Protein AF-A0A7Y5H7P4-F1 (afdb_monomer_lite)

Structure (mmCIF, N/CA/C/O backbone):
data_AF-A0A7Y5H7P4-F1
#
_entry.id   AF-A0A7Y5H7P4-F1
#
loop_
_atom_site.group_PDB
_atom_site.id
_atom_site.type_symbol
_atom_site.label_atom_id
_atom_site.label_alt_id
_atom_site.label_comp_id
_atom_site.label_asym_id
_atom_site.label_entity_id
_atom_site.label_seq_id
_atom_site.pdbx_PDB_ins_code
_atom_site.Cartn_x
_atom_site.Cartn_y
_atom_site.Cartn_z
_atom_site.occupancy
_atom_site.B_iso_or_equiv
_atom_site.auth_seq_id
_atom_site.auth_comp_id
_atom_site.auth_asym_id
_atom_site.auth_atom_id
_atom_site.pdbx_PDB_model_num
ATOM 1 N N . MET A 1 1 ? -14.961 -6.419 104.943 1.00 44.19 1 MET A N 1
ATOM 2 C CA . MET A 1 1 ? -15.251 -5.062 104.430 1.00 44.19 1 MET A CA 1
ATOM 3 C C . MET A 1 1 ? -14.849 -5.041 102.955 1.00 44.19 1 MET A C 1
ATOM 5 O O . MET A 1 1 ? -13.663 -5.041 102.663 1.00 44.19 1 MET A O 1
ATOM 9 N N . ARG A 1 2 ? -15.802 -5.234 102.031 1.00 48.03 2 ARG A N 1
ATOM 10 C CA . ARG A 1 2 ? -15.546 -5.501 100.599 1.00 48.03 2 ARG A CA 1
ATOM 11 C C . ARG A 1 2 ? -15.995 -4.274 99.795 1.00 48.03 2 ARG A C 1
ATOM 13 O O . ARG A 1 2 ? -17.183 -3.980 99.763 1.00 48.03 2 ARG A O 1
ATOM 20 N N . LEU A 1 3 ? -15.040 -3.537 99.227 1.00 55.66 3 LEU A N 1
ATOM 21 C CA . LEU A 1 3 ? -15.266 -2.342 98.404 1.00 55.66 3 LEU A CA 1
ATOM 22 C C . LEU A 1 3 ? -15.881 -2.743 97.053 1.00 55.66 3 LEU A C 1
ATOM 24 O O . LEU A 1 3 ? -15.232 -3.409 96.246 1.00 55.66 3 LEU A O 1
ATOM 28 N N . LEU A 1 4 ? -17.132 -2.347 96.813 1.00 54.34 4 LEU A N 1
ATOM 29 C CA . LEU A 1 4 ? -17.791 -2.458 95.512 1.00 54.34 4 LEU A CA 1
ATOM 30 C C . LEU A 1 4 ? -17.316 -1.310 94.611 1.00 54.34 4 LEU A C 1
ATOM 32 O O . LEU A 1 4 ? -17.562 -0.142 94.905 1.00 54.34 4 LEU A O 1
ATOM 36 N N . HIS A 1 5 ? -16.636 -1.649 93.515 1.00 63.69 5 HIS A N 1
ATOM 37 C CA . HIS A 1 5 ? -16.330 -0.710 92.437 1.00 63.69 5 HIS A CA 1
ATOM 38 C C . HIS A 1 5 ? -17.591 -0.460 91.591 1.00 63.69 5 HIS A C 1
ATOM 40 O O . HIS A 1 5 ? -18.228 -1.430 91.169 1.00 63.69 5 HIS A O 1
ATOM 46 N N . PRO A 1 6 ? -17.957 0.799 91.294 1.00 63.66 6 PRO A N 1
ATOM 47 C CA . PRO A 1 6 ? -19.064 1.094 90.397 1.00 63.66 6 PRO A CA 1
ATOM 48 C C . PRO A 1 6 ? -18.667 0.799 88.944 1.00 63.66 6 PRO A C 1
ATOM 50 O O . PRO A 1 6 ? -17.710 1.363 88.410 1.00 63.66 6 PRO A O 1
ATOM 53 N N . VAL A 1 7 ? -19.426 -0.081 88.290 1.00 68.06 7 VAL A N 1
ATOM 54 C CA . VAL A 1 7 ? -19.326 -0.340 86.848 1.00 68.06 7 VAL A CA 1
ATOM 55 C C . VAL A 1 7 ? -19.805 0.909 86.102 1.00 68.06 7 VAL A C 1
ATOM 57 O O . VAL A 1 7 ? -20.968 1.302 86.194 1.00 68.06 7 VAL A O 1
ATOM 60 N N . LYS A 1 8 ? -18.892 1.561 85.374 1.00 63.53 8 LYS A N 1
ATOM 61 C CA . LYS A 1 8 ? -19.185 2.710 84.505 1.00 63.53 8 LYS A CA 1
ATOM 62 C C . LYS A 1 8 ? -20.021 2.220 83.314 1.00 63.53 8 LYS A C 1
ATOM 64 O O . LYS A 1 8 ? -19.485 1.643 82.374 1.00 63.53 8 LYS A O 1
ATOM 69 N N . ASN A 1 9 ? -21.334 2.439 83.361 1.00 62.81 9 ASN A N 1
ATOM 70 C CA . ASN A 1 9 ? -22.234 2.199 82.234 1.00 62.81 9 ASN A CA 1
ATOM 71 C C . ASN A 1 9 ? -21.919 3.201 81.111 1.00 62.81 9 ASN A C 1
ATOM 73 O O . ASN A 1 9 ? -22.290 4.375 81.186 1.00 62.81 9 ASN A O 1
ATOM 77 N N . THR A 1 10 ? -21.230 2.754 80.065 1.00 65.38 10 THR A N 1
ATOM 78 C CA . THR A 1 10 ? -21.131 3.487 78.802 1.00 65.38 10 THR A CA 1
ATOM 79 C C . THR A 1 10 ? -22.510 3.478 78.147 1.00 65.38 10 THR A C 1
ATOM 81 O O . THR A 1 10 ? -23.008 2.440 77.712 1.00 65.38 10 THR A O 1
ATOM 84 N N . ARG A 1 11 ? -23.179 4.640 78.125 1.00 59.19 11 ARG A N 1
ATOM 85 C CA . ARG A 1 11 ? -24.435 4.816 77.387 1.00 59.19 11 ARG A CA 1
ATOM 86 C C . ARG A 1 11 ? -24.177 4.450 75.927 1.00 59.19 11 ARG A C 1
ATOM 88 O O . ARG A 1 11 ? -23.427 5.139 75.244 1.00 59.19 11 ARG A O 1
ATOM 95 N N . ARG A 1 12 ? -24.790 3.363 75.457 1.00 63.06 12 ARG A N 1
ATOM 96 C CA . ARG A 1 12 ? -24.859 3.051 74.030 1.00 63.06 12 ARG A CA 1
ATOM 97 C C . ARG A 1 12 ? -25.772 4.096 73.392 1.00 63.06 12 ARG A C 1
ATOM 99 O O . ARG A 1 12 ? -26.981 4.056 73.601 1.00 63.06 12 ARG A O 1
ATOM 106 N N . ALA A 1 13 ? -25.190 5.063 72.690 1.00 65.38 13 ALA A N 1
ATOM 107 C CA . ALA A 1 13 ? -25.940 5.954 71.819 1.00 65.38 13 ALA A CA 1
ATOM 108 C C . ALA A 1 13 ? -26.444 5.113 70.638 1.00 65.38 13 ALA A C 1
ATOM 110 O O . ALA A 1 13 ? -25.654 4.663 69.812 1.00 65.38 13 ALA A O 1
ATOM 111 N N . GLY A 1 14 ? -27.739 4.798 70.629 1.00 70.81 14 GLY A N 1
ATOM 112 C CA . GLY A 1 14 ? -28.379 4.183 69.471 1.00 70.81 14 GLY A CA 1
ATOM 113 C C . GLY A 1 14 ? -28.538 5.231 68.375 1.00 70.81 14 GLY A C 1
ATOM 114 O O . GLY A 1 14 ? -28.978 6.342 68.670 1.00 70.81 14 GLY A O 1
ATOM 115 N N . LEU A 1 15 ? -28.173 4.876 67.141 1.00 73.19 15 LEU A N 1
ATOM 116 C CA . LEU A 1 15 ? -28.427 5.697 65.956 1.00 73.19 15 LEU A CA 1
ATOM 117 C C . LEU A 1 15 ? -29.909 6.070 65.912 1.00 73.19 15 LEU A C 1
ATOM 119 O O . LEU A 1 15 ? -30.782 5.206 66.037 1.00 73.19 15 LEU A O 1
ATOM 123 N N . THR A 1 16 ? -30.195 7.360 65.762 1.00 89.56 16 THR A N 1
ATOM 124 C CA . THR A 1 16 ? -31.582 7.809 65.628 1.00 89.56 16 THR A CA 1
ATOM 125 C C . THR A 1 16 ? -32.123 7.398 64.259 1.00 89.56 16 THR A C 1
ATOM 127 O O . THR A 1 16 ? -31.376 7.291 63.286 1.00 89.56 16 THR A O 1
ATOM 130 N N . LEU A 1 17 ? -33.436 7.178 64.158 1.00 87.12 17 LEU A N 1
ATOM 131 C CA . LEU A 1 17 ? -34.081 6.822 62.888 1.00 87.12 17 LEU A CA 1
ATOM 132 C C . LEU A 1 17 ? -33.786 7.866 61.795 1.00 87.12 17 LEU A C 1
ATOM 134 O O . LEU A 1 17 ? -33.562 7.512 60.643 1.00 87.12 17 LEU A O 1
ATOM 138 N N . VAL A 1 18 ? -33.701 9.141 62.183 1.00 90.06 18 VAL A N 1
ATOM 139 C CA . VAL A 1 18 ? -33.332 10.252 61.295 1.00 90.06 18 VAL A CA 1
ATOM 140 C C . VAL A 1 18 ? -31.898 10.112 60.787 1.00 90.06 18 VAL A C 1
ATOM 142 O O . VAL A 1 18 ? -31.656 10.262 59.595 1.00 90.06 18 VAL A O 1
ATOM 145 N N . GLU A 1 19 ? -30.951 9.786 61.662 1.00 89.94 19 GLU A N 1
ATOM 146 C CA . GLU A 1 19 ? -29.543 9.614 61.296 1.00 89.94 19 GLU A CA 1
ATOM 147 C C . GLU A 1 19 ? -29.351 8.457 60.313 1.00 89.94 19 GLU A C 1
ATOM 149 O O . GLU A 1 19 ? -28.632 8.596 59.326 1.00 89.94 19 GLU A O 1
ATOM 154 N N . LEU A 1 20 ? -30.078 7.353 60.504 1.00 91.19 20 LEU A N 1
ATOM 155 C CA . LEU A 1 20 ? -30.050 6.226 59.574 1.00 91.19 20 LEU A CA 1
ATOM 156 C C . LEU A 1 20 ? -30.636 6.587 58.198 1.00 91.19 20 LEU A C 1
ATOM 158 O O . LEU A 1 20 ? -30.078 6.195 57.175 1.00 91.19 20 LEU A O 1
ATOM 162 N N . VAL A 1 21 ? -31.713 7.375 58.154 1.00 93.50 21 VAL A N 1
ATOM 163 C CA . VAL A 1 21 ? -32.306 7.855 56.893 1.00 93.50 21 VAL A CA 1
ATOM 164 C C . VAL A 1 21 ? -31.374 8.831 56.168 1.00 93.50 21 VAL A C 1
ATOM 166 O O . VAL A 1 21 ? -31.209 8.724 54.953 1.00 93.50 21 VAL A O 1
ATOM 169 N N . VAL A 1 22 ? -30.718 9.744 56.890 1.00 95.12 22 VAL A N 1
ATOM 170 C CA . VAL A 1 22 ? -29.752 10.692 56.307 1.00 95.12 22 VAL A CA 1
ATOM 171 C C . VAL A 1 22 ? -28.530 9.960 55.754 1.00 95.12 22 VAL A C 1
ATOM 173 O O . VAL A 1 22 ? -28.111 10.238 54.632 1.00 95.12 22 VAL A O 1
ATOM 176 N N . VAL A 1 23 ? -27.986 8.989 56.492 1.00 95.25 23 VAL A N 1
ATOM 177 C CA . VAL A 1 23 ? -26.865 8.166 56.015 1.00 95.25 23 VAL A CA 1
ATOM 178 C C . VAL A 1 23 ? -27.263 7.387 54.763 1.00 95.25 23 VAL A C 1
ATOM 180 O O . VAL A 1 23 ? -26.512 7.391 53.790 1.00 95.25 23 VAL A O 1
ATOM 183 N N . LEU A 1 24 ? -28.453 6.778 54.738 1.00 94.94 24 LEU A N 1
ATOM 184 C CA . LEU A 1 24 ? -28.943 6.063 53.558 1.00 94.94 24 LEU A CA 1
ATOM 185 C C . LEU A 1 24 ? -29.065 6.996 52.344 1.00 94.94 24 LEU A C 1
ATOM 187 O O . LEU A 1 24 ? -28.633 6.638 51.252 1.00 94.94 24 LEU A O 1
ATOM 191 N N . PHE A 1 25 ? -29.599 8.203 52.535 1.00 95.94 25 PHE A N 1
ATOM 192 C CA . PHE A 1 25 ? -29.721 9.195 51.469 1.00 95.94 25 PHE A CA 1
ATOM 193 C C . PHE A 1 25 ? -28.355 9.616 50.906 1.00 95.94 25 PHE A C 1
ATOM 195 O O . PHE A 1 25 ? -28.170 9.640 49.688 1.00 95.94 25 PHE A O 1
ATOM 202 N N . ILE A 1 26 ? -27.371 9.876 51.775 1.00 95.56 26 ILE A N 1
ATOM 203 C CA . ILE A 1 26 ? -26.001 10.210 51.357 1.00 95.56 26 ILE A CA 1
ATOM 204 C C . ILE A 1 26 ? -25.360 9.037 50.605 1.00 95.56 26 ILE A C 1
ATOM 206 O O . ILE A 1 26 ? -24.722 9.254 49.577 1.00 95.56 26 ILE A O 1
ATOM 210 N N . LEU A 1 27 ? -25.552 7.796 51.063 1.00 95.62 27 LEU A N 1
ATOM 211 C CA . LEU A 1 27 ? -25.022 6.610 50.384 1.00 95.62 27 LEU A CA 1
ATOM 212 C C . LEU A 1 27 ? -25.622 6.429 48.985 1.00 95.62 27 LEU A C 1
ATOM 214 O O . LEU A 1 27 ? -24.882 6.123 48.054 1.00 95.62 27 LEU A O 1
ATOM 218 N N . VAL A 1 28 ? -26.926 6.662 48.811 1.00 95.19 28 VAL A N 1
ATOM 219 C CA . VAL A 1 28 ? -27.582 6.604 47.492 1.00 95.19 28 VAL A CA 1
ATOM 220 C C . VAL A 1 28 ? -27.030 7.682 46.556 1.00 95.19 28 VAL A C 1
ATOM 222 O O . VAL A 1 28 ? -26.728 7.393 45.395 1.00 95.19 28 VAL A O 1
ATOM 225 N N . LEU A 1 29 ? -26.839 8.908 47.051 1.00 94.62 29 LEU A N 1
ATOM 226 C CA . LEU A 1 29 ? -26.237 9.986 46.263 1.00 94.62 29 LEU A CA 1
ATOM 227 C C . LEU A 1 29 ? -24.801 9.652 45.841 1.00 94.62 29 LEU A C 1
ATOM 229 O O . LEU A 1 29 ? -24.470 9.767 44.662 1.00 94.62 29 LEU A O 1
ATOM 233 N N . LEU A 1 30 ? -23.964 9.191 46.775 1.00 93.19 30 LEU A N 1
ATOM 234 C CA . LEU A 1 30 ? -22.575 8.821 46.486 1.00 93.19 30 LEU A CA 1
ATOM 235 C C . LEU A 1 30 ? -22.484 7.643 45.511 1.00 93.19 30 LEU A C 1
ATOM 237 O O . LEU A 1 30 ? -21.666 7.680 44.593 1.00 93.19 30 LEU A O 1
ATOM 241 N N . ALA A 1 31 ? -23.341 6.632 45.668 1.00 89.69 31 ALA A N 1
ATOM 242 C CA . ALA A 1 31 ? -23.409 5.504 44.745 1.00 89.69 31 ALA A CA 1
ATOM 243 C C . ALA A 1 31 ? -23.781 5.958 43.326 1.00 89.69 31 ALA A C 1
ATOM 245 O O . ALA A 1 31 ? -23.162 5.517 42.363 1.00 89.69 31 ALA A O 1
ATOM 246 N N . THR A 1 32 ? -24.734 6.887 43.192 1.00 86.00 32 THR A N 1
ATOM 247 C CA . THR A 1 32 ? -25.146 7.423 41.884 1.00 86.00 32 THR A CA 1
ATOM 248 C C . THR A 1 32 ? -23.995 8.161 41.198 1.00 86.00 32 THR A C 1
ATOM 250 O O . THR A 1 32 ? -23.706 7.897 40.033 1.00 86.00 32 THR A O 1
ATOM 253 N N . VAL A 1 33 ? -23.283 9.030 41.927 1.00 86.12 33 VAL A N 1
ATOM 254 C CA . VAL A 1 33 ? -22.120 9.759 41.389 1.00 86.12 33 VAL A CA 1
ATOM 255 C C . VAL A 1 33 ? -21.019 8.792 40.944 1.00 86.12 33 VAL A C 1
ATOM 257 O O . VAL A 1 33 ? -20.493 8.938 39.842 1.00 86.12 33 VAL A O 1
ATOM 260 N N . ALA A 1 34 ? -20.711 7.779 41.758 1.00 80.75 34 ALA A N 1
ATOM 261 C CA . ALA A 1 34 ? -19.683 6.785 41.448 1.00 80.75 34 ALA A CA 1
ATOM 262 C C . ALA A 1 34 ? -20.001 5.952 40.191 1.00 80.75 34 ALA A C 1
ATOM 264 O O . ALA A 1 34 ? -19.095 5.631 39.422 1.00 80.75 34 ALA A O 1
ATOM 265 N N . VAL A 1 35 ? -21.274 5.621 39.953 1.00 79.56 35 VAL A N 1
ATOM 266 C CA . VAL A 1 35 ? -21.697 4.933 38.721 1.00 79.56 35 VAL A CA 1
ATOM 267 C C . VAL A 1 35 ? -21.498 5.848 37.511 1.00 79.56 35 VAL A C 1
ATOM 269 O O . VAL A 1 35 ? -20.793 5.475 36.577 1.00 79.56 35 VAL A O 1
ATOM 272 N N . THR A 1 36 ? -22.007 7.084 37.566 1.00 76.75 36 THR A N 1
ATOM 273 C CA . THR A 1 36 ? -21.913 8.024 36.432 1.00 76.75 36 THR A CA 1
ATOM 274 C C . THR A 1 36 ? -20.480 8.410 36.054 1.00 76.75 36 THR A C 1
ATOM 276 O O . THR A 1 36 ? -20.219 8.727 34.897 1.00 76.75 36 THR A O 1
ATOM 279 N N . SER A 1 37 ? -19.529 8.372 36.995 1.00 75.25 37 SER A N 1
ATOM 280 C CA . SER A 1 37 ? -18.120 8.653 36.698 1.00 75.25 37 SER A CA 1
ATOM 281 C C . SER A 1 37 ? -17.381 7.470 36.068 1.00 75.25 37 SER A C 1
ATOM 283 O O . SER A 1 37 ? -16.351 7.675 35.426 1.00 75.25 37 SER A O 1
ATOM 285 N N . THR A 1 38 ? -17.881 6.244 36.239 1.00 76.38 38 THR A N 1
ATOM 286 C CA . THR A 1 38 ? -17.222 5.029 35.739 1.00 76.38 38 THR A CA 1
ATOM 287 C C . THR A 1 38 ? -17.534 4.781 34.262 1.00 76.38 38 THR A C 1
ATOM 289 O O . THR A 1 38 ? -16.642 4.367 33.520 1.00 76.38 38 THR A O 1
ATOM 292 N N . ASP A 1 39 ? -18.750 5.100 33.811 1.00 78.31 39 ASP A N 1
ATOM 293 C CA . ASP A 1 39 ? -19.182 4.875 32.423 1.00 78.31 39 ASP A CA 1
ATOM 294 C C . ASP A 1 39 ? -18.310 5.642 31.413 1.00 78.31 39 ASP A C 1
ATOM 296 O O . ASP A 1 39 ? -17.797 5.060 30.457 1.00 78.31 39 ASP A O 1
ATOM 300 N N . GLY A 1 40 ? -18.018 6.919 31.688 1.00 84.81 40 GLY A N 1
ATOM 301 C CA . GLY A 1 40 ? -17.164 7.732 30.814 1.00 84.81 40 GLY A CA 1
ATOM 302 C C . GLY A 1 40 ? -15.728 7.207 30.686 1.00 84.81 40 GLY A C 1
ATOM 303 O O . GLY A 1 40 ? -15.115 7.342 29.629 1.00 84.81 40 GLY A O 1
ATOM 304 N N . LEU A 1 41 ? -15.188 6.567 31.730 1.00 89.94 41 LEU A N 1
ATOM 305 C CA . LEU A 1 41 ? -13.844 5.983 31.683 1.00 89.94 41 LEU A CA 1
ATOM 306 C C . LEU A 1 41 ? -13.801 4.731 30.796 1.00 89.94 41 LEU A C 1
ATOM 308 O O . LEU A 1 41 ? -12.832 4.527 30.061 1.00 89.94 41 LEU A O 1
ATOM 312 N N . ILE A 1 42 ? -14.845 3.901 30.856 1.00 92.50 42 ILE A N 1
ATOM 313 C CA . ILE A 1 42 ? -14.948 2.687 30.039 1.00 92.50 42 ILE A CA 1
ATOM 314 C C . ILE A 1 42 ? -15.076 3.064 28.564 1.00 92.50 42 ILE A C 1
ATOM 316 O O . ILE A 1 42 ? -14.324 2.538 27.742 1.00 92.50 42 ILE A O 1
ATOM 320 N N . ASP A 1 43 ? -15.970 3.990 28.220 1.00 94.12 43 ASP A N 1
ATOM 321 C CA . ASP A 1 43 ? -16.169 4.383 26.823 1.00 94.12 43 ASP A CA 1
ATOM 322 C C . ASP A 1 43 ? -14.944 5.082 26.238 1.00 94.12 43 ASP A C 1
ATOM 324 O O . ASP A 1 43 ? -14.545 4.776 25.113 1.00 94.12 43 ASP A O 1
ATOM 328 N N . GLN A 1 44 ? -14.264 5.917 27.028 1.00 94.75 44 GLN A N 1
ATOM 329 C CA . GLN A 1 44 ? -12.974 6.473 26.635 1.00 94.75 44 GLN A CA 1
ATOM 330 C C . GLN A 1 44 ? -11.954 5.366 26.332 1.00 94.75 44 GLN A C 1
ATOM 332 O O . GLN A 1 44 ? -11.308 5.396 25.285 1.00 94.75 44 GLN A O 1
ATOM 337 N N . SER A 1 45 ? -11.846 4.354 27.200 1.00 96.50 45 SER A N 1
ATOM 338 C CA . SER A 1 45 ? -10.930 3.229 26.993 1.00 96.50 45 SER A CA 1
ATOM 339 C C . SER A 1 45 ? -11.252 2.430 25.726 1.00 96.50 45 SER A C 1
ATOM 341 O O . SER A 1 45 ? -10.328 2.003 25.032 1.00 96.50 45 SER A O 1
ATOM 343 N N . ARG A 1 46 ? -12.532 2.208 25.411 1.00 96.69 46 ARG A N 1
ATOM 344 C CA . ARG A 1 46 ? -12.958 1.498 24.191 1.00 96.69 46 ARG A CA 1
ATOM 345 C C . ARG A 1 46 ? -12.690 2.314 22.935 1.00 96.69 46 ARG A C 1
ATOM 347 O O . ARG A 1 46 ? -12.213 1.794 21.926 1.00 96.69 46 ARG A O 1
ATOM 354 N N . HIS A 1 47 ? -12.948 3.606 23.003 1.00 97.00 47 HIS A N 1
ATOM 355 C CA . HIS A 1 47 ? -12.665 4.523 21.919 1.00 97.00 47 HIS A CA 1
ATOM 356 C C . HIS A 1 47 ? -11.158 4.612 21.625 1.00 97.00 47 HIS A C 1
ATOM 358 O O . HIS A 1 47 ? -10.745 4.537 20.465 1.00 97.00 47 HIS A O 1
ATOM 364 N N . ASP A 1 48 ? -10.317 4.655 22.659 1.00 97.31 48 ASP A N 1
ATOM 365 C CA . ASP A 1 48 ? -8.861 4.622 22.494 1.00 97.31 48 ASP A CA 1
ATOM 366 C C . ASP A 1 48 ? -8.373 3.268 21.950 1.00 97.31 48 ASP A C 1
ATOM 368 O O . ASP A 1 48 ? -7.520 3.239 21.061 1.00 97.31 48 ASP A O 1
ATOM 372 N N . ALA A 1 49 ? -8.967 2.147 22.376 1.00 96.25 49 ALA A N 1
ATOM 373 C CA . ALA A 1 49 ? -8.689 0.827 21.800 1.00 96.25 49 ALA A CA 1
ATOM 374 C C . ALA A 1 49 ? -9.073 0.733 20.309 1.00 96.25 49 ALA A C 1
ATOM 376 O O . ALA A 1 49 ? -8.357 0.118 19.513 1.00 96.25 49 ALA A O 1
ATOM 377 N N . THR A 1 50 ? -10.173 1.377 19.910 1.00 96.56 50 THR A N 1
ATOM 378 C CA . THR A 1 50 ? -10.608 1.457 18.506 1.00 96.56 50 THR A CA 1
ATOM 379 C C . THR A 1 50 ? -9.596 2.220 17.663 1.00 96.56 50 THR A C 1
ATOM 381 O O . THR A 1 50 ? -9.175 1.733 16.614 1.00 96.56 50 THR A O 1
ATOM 384 N N . ARG A 1 51 ? -9.138 3.379 18.147 1.00 96.56 51 ARG A N 1
ATOM 385 C CA . ARG A 1 51 ? -8.091 4.164 17.478 1.00 96.56 51 ARG A CA 1
ATOM 386 C C . ARG A 1 51 ? -6.785 3.395 17.362 1.00 96.56 51 ARG A C 1
ATOM 388 O O . ARG A 1 51 ? -6.211 3.364 16.282 1.00 96.56 51 ARG A O 1
ATOM 395 N N . ALA A 1 52 ? -6.352 2.734 18.435 1.00 95.50 52 ALA A N 1
ATOM 396 C CA . ALA A 1 52 ? -5.144 1.913 18.419 1.00 95.50 52 ALA A CA 1
ATOM 397 C C . ALA A 1 52 ? -5.235 0.789 17.375 1.00 95.50 52 ALA A C 1
ATOM 399 O O . ALA A 1 52 ? -4.285 0.554 16.632 1.00 95.50 52 ALA A O 1
ATOM 400 N N . SER A 1 53 ? -6.398 0.142 17.266 1.00 94.75 53 SER A N 1
ATOM 401 C CA . SER A 1 53 ? -6.652 -0.881 16.246 1.00 94.75 53 SER A CA 1
ATOM 402 C C . SER A 1 53 ? -6.571 -0.288 14.837 1.00 94.75 53 SER A C 1
ATOM 404 O O . SER A 1 53 ? -5.872 -0.823 13.981 1.00 94.75 53 SER A O 1
ATOM 406 N N . MET A 1 54 ? -7.217 0.853 14.595 1.00 95.38 54 MET A N 1
ATOM 407 C CA . MET A 1 54 ? -7.162 1.543 13.304 1.00 95.38 54 MET A CA 1
ATOM 408 C C . MET A 1 54 ? -5.739 1.969 12.915 1.00 95.38 54 MET A C 1
ATOM 410 O O . MET A 1 54 ? -5.354 1.812 11.758 1.00 95.38 54 MET A O 1
ATOM 414 N N . THR A 1 55 ? -4.942 2.452 13.871 1.00 94.94 55 THR A N 1
ATOM 415 C CA . THR A 1 55 ? -3.517 2.736 13.658 1.00 94.94 55 THR A CA 1
ATOM 416 C C . THR A 1 55 ? -2.750 1.464 13.311 1.00 94.94 55 THR A C 1
ATOM 418 O O . THR A 1 55 ? -2.009 1.462 12.337 1.00 94.94 55 THR A O 1
ATOM 421 N N . ALA A 1 56 ? -2.972 0.357 14.024 1.00 94.31 56 ALA A N 1
ATOM 422 C CA . ALA A 1 56 ? -2.319 -0.914 13.711 1.00 94.31 56 ALA A CA 1
ATOM 423 C C . ALA A 1 56 ? -2.677 -1.431 12.305 1.00 94.31 56 ALA A C 1
ATOM 425 O O . ALA A 1 56 ? -1.811 -1.952 11.604 1.00 94.31 56 ALA A O 1
ATOM 426 N N . TRP A 1 57 ? -3.929 -1.263 11.865 1.00 94.62 57 TRP A N 1
ATOM 427 C CA . TRP A 1 57 ? -4.344 -1.592 10.497 1.00 94.62 57 TRP A CA 1
ATOM 428 C C . TRP A 1 57 ? -3.630 -0.717 9.464 1.00 94.62 57 TRP A C 1
ATOM 430 O O . TRP A 1 57 ? -3.090 -1.223 8.484 1.00 94.62 57 TRP A O 1
ATOM 440 N N . GLU A 1 58 ? -3.563 0.588 9.703 1.00 94.19 58 GLU A N 1
ATOM 441 C CA . GLU A 1 58 ? -2.848 1.516 8.833 1.00 94.19 58 GLU A CA 1
ATOM 442 C C . GLU A 1 58 ? -1.352 1.175 8.721 1.00 94.19 58 GLU A C 1
ATOM 444 O O . GLU A 1 58 ? -0.813 1.089 7.615 1.00 94.19 58 GLU A O 1
ATOM 449 N N . GLU A 1 59 ? -0.687 0.918 9.845 1.00 93.81 59 GLU A N 1
ATOM 450 C CA . GLU A 1 59 ? 0.727 0.541 9.874 1.00 93.81 59 GLU A CA 1
ATOM 451 C C . GLU A 1 59 ? 0.984 -0.820 9.215 1.00 93.81 59 GLU A C 1
ATOM 453 O O . GLU A 1 59 ? 2.015 -1.008 8.566 1.00 93.81 59 GLU A O 1
ATOM 458 N N . ALA A 1 60 ? 0.042 -1.761 9.318 1.00 94.75 60 ALA A N 1
ATOM 459 C CA . ALA A 1 60 ? 0.102 -3.037 8.610 1.00 94.75 60 ALA A CA 1
ATOM 460 C C . ALA A 1 60 ? 0.073 -2.848 7.082 1.00 94.75 60 ALA A C 1
ATOM 462 O O . ALA A 1 60 ? 0.732 -3.592 6.349 1.00 94.75 60 ALA A O 1
ATOM 463 N N . LEU A 1 61 ? -0.656 -1.841 6.589 1.00 94.38 61 LEU A N 1
ATOM 464 C CA . LEU A 1 61 ? -0.783 -1.554 5.161 1.00 94.38 61 LEU A CA 1
ATOM 465 C C . LEU A 1 61 ? 0.423 -0.838 4.573 1.00 94.38 61 LEU A C 1
ATOM 467 O O . LEU A 1 61 ? 1.017 -1.322 3.604 1.00 94.38 61 LEU A O 1
ATOM 471 N N . ILE A 1 62 ? 0.729 0.333 5.124 1.00 92.81 62 ILE A N 1
ATOM 472 C CA . ILE A 1 62 ? 1.666 1.291 4.528 1.00 92.81 62 ILE A CA 1
ATOM 473 C C . ILE A 1 62 ? 2.921 1.517 5.372 1.00 92.81 62 ILE A C 1
ATOM 475 O O . ILE A 1 62 ? 3.828 2.229 4.941 1.00 92.81 62 ILE A O 1
ATOM 479 N N . GLY A 1 63 ? 2.990 0.880 6.540 1.00 91.25 63 GLY A N 1
ATOM 480 C CA . GLY A 1 63 ? 4.101 1.004 7.467 1.00 91.25 63 GLY A CA 1
ATOM 481 C C . GLY A 1 63 ? 3.896 2.099 8.514 1.00 91.25 63 GLY A C 1
ATOM 482 O O . GLY A 1 63 ? 2.962 2.899 8.435 1.00 91.25 63 GLY A O 1
ATOM 483 N N . PRO A 1 64 ? 4.777 2.131 9.523 1.00 86.69 64 PRO A N 1
ATOM 484 C CA . PRO A 1 64 ? 4.761 3.142 10.571 1.00 86.69 64 PRO A CA 1
ATOM 485 C C . PRO A 1 64 ? 5.022 4.540 10.009 1.00 86.69 64 PRO A C 1
ATOM 487 O O . PRO A 1 64 ? 5.931 4.765 9.203 1.00 86.69 64 PRO A O 1
ATOM 490 N N . LYS A 1 65 ? 4.243 5.517 10.471 1.00 79.25 65 LYS A N 1
ATOM 491 C CA . LYS A 1 65 ? 4.387 6.906 10.030 1.00 79.25 65 LYS A CA 1
ATOM 492 C C . LYS A 1 65 ? 5.678 7.514 10.561 1.00 79.25 65 LYS A C 1
ATOM 494 O O . LYS A 1 65 ? 5.910 7.559 11.764 1.00 79.25 65 LYS A O 1
ATOM 499 N N . GLY A 1 66 ? 6.484 8.064 9.657 1.00 72.62 66 GLY A N 1
ATOM 500 C CA . GLY A 1 66 ? 7.644 8.878 10.019 1.00 72.62 66 GLY A CA 1
ATOM 501 C C . GLY A 1 66 ? 8.847 8.103 10.563 1.00 72.62 66 GLY A C 1
ATOM 502 O O . GLY A 1 66 ? 9.842 8.740 10.909 1.00 72.62 66 GLY A O 1
ATOM 503 N N . GLU A 1 67 ? 8.810 6.766 10.598 1.00 80.88 67 GLU A N 1
ATOM 504 C CA . GLU A 1 67 ? 10.009 5.976 10.884 1.00 80.88 67 GLU A CA 1
ATOM 505 C C . GLU A 1 67 ? 11.019 6.122 9.739 1.00 80.88 67 GLU A C 1
ATOM 507 O O . GLU A 1 67 ? 10.692 6.061 8.548 1.00 80.88 67 GLU A O 1
ATOM 512 N N . ARG A 1 68 ? 12.279 6.324 10.118 1.00 82.00 68 ARG A N 1
ATOM 513 C CA . ARG A 1 68 ? 13.407 6.423 9.198 1.00 82.00 68 ARG A CA 1
ATOM 514 C C . ARG A 1 68 ? 14.481 5.432 9.608 1.00 82.00 68 ARG A C 1
ATOM 516 O O . ARG A 1 68 ? 14.678 5.167 10.793 1.00 82.00 68 ARG A O 1
ATOM 523 N N . LEU A 1 69 ? 15.173 4.898 8.617 1.00 80.69 69 LEU A N 1
ATOM 524 C CA . LEU A 1 69 ? 16.398 4.141 8.807 1.00 80.69 69 LEU A CA 1
ATOM 525 C C . LEU A 1 69 ? 17.507 5.059 9.364 1.00 80.69 69 LEU A C 1
ATOM 527 O O . LEU A 1 69 ? 17.403 6.287 9.265 1.00 80.69 69 LEU A O 1
ATOM 531 N N . PRO A 1 70 ? 18.588 4.497 9.940 1.00 83.75 70 PRO A N 1
ATOM 532 C CA . PRO A 1 70 ? 19.711 5.283 10.465 1.00 83.75 70 PRO A CA 1
ATOM 533 C C . PRO A 1 70 ? 20.385 6.199 9.433 1.00 83.75 70 PRO A C 1
ATOM 535 O O . PRO A 1 70 ? 21.012 7.187 9.803 1.00 83.75 70 PRO A O 1
ATOM 538 N N . ASP A 1 71 ? 20.249 5.883 8.145 1.00 81.88 71 ASP A N 1
ATOM 539 C CA . ASP A 1 71 ? 20.728 6.694 7.022 1.00 81.88 71 ASP A CA 1
ATOM 540 C C . ASP A 1 71 ? 19.783 7.860 6.657 1.00 81.88 71 ASP A C 1
ATOM 542 O O . ASP A 1 71 ? 20.053 8.619 5.728 1.00 81.88 71 ASP A O 1
ATOM 546 N N . GLY A 1 72 ? 18.675 8.023 7.389 1.00 78.44 72 GLY A N 1
ATOM 547 C CA . GLY A 1 72 ? 17.668 9.058 7.173 1.00 78.44 72 GLY A CA 1
ATOM 548 C C . GLY A 1 72 ? 16.651 8.737 6.077 1.00 78.44 72 GLY A C 1
ATOM 549 O O . GLY A 1 72 ? 15.730 9.535 5.871 1.00 78.44 72 GLY A O 1
ATOM 550 N N . SER A 1 73 ? 16.770 7.593 5.397 1.00 76.50 73 SER A N 1
ATOM 551 C CA . SER A 1 73 ? 15.791 7.151 4.404 1.00 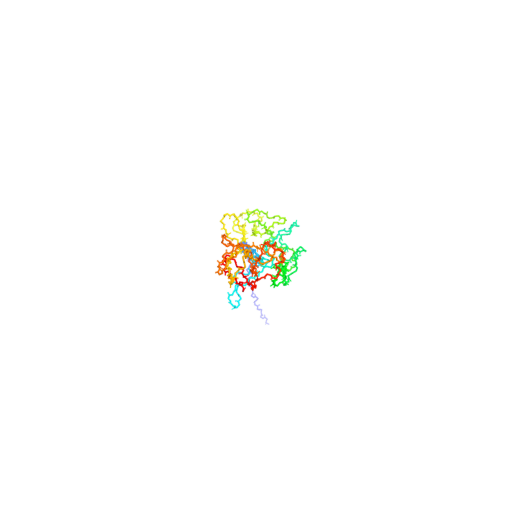76.50 73 SER A CA 1
ATOM 552 C C . SER A 1 73 ? 14.494 6.675 5.079 1.00 76.50 73 SER A C 1
ATOM 554 O O . SER A 1 73 ? 14.521 6.194 6.214 1.00 76.50 73 SER A O 1
ATOM 556 N N . PRO A 1 74 ? 13.323 6.843 4.441 1.00 76.50 74 PRO A N 1
ATOM 557 C CA . PRO A 1 74 ? 12.057 6.402 5.016 1.00 76.50 74 PRO A CA 1
ATOM 558 C C . PRO A 1 74 ? 12.025 4.880 5.144 1.00 76.50 74 PRO A C 1
ATOM 560 O O . PRO A 1 74 ? 12.356 4.156 4.203 1.00 76.50 74 PRO A O 1
ATOM 563 N N . TRP A 1 75 ? 11.596 4.388 6.305 1.00 80.50 75 TRP A N 1
ATOM 564 C CA . TRP A 1 75 ? 11.440 2.957 6.526 1.00 80.50 75 TRP A CA 1
ATOM 565 C C . TRP A 1 75 ? 10.122 2.483 5.920 1.00 80.50 75 TRP A C 1
ATOM 567 O O . TRP A 1 75 ? 9.077 2.499 6.564 1.00 80.50 75 TRP A O 1
ATOM 577 N N . ILE A 1 76 ? 10.174 2.002 4.678 1.00 83.50 76 ILE A N 1
ATOM 578 C CA . ILE A 1 76 ? 8.980 1.489 4.001 1.00 83.50 76 ILE A CA 1
ATOM 579 C C . ILE A 1 76 ? 8.843 -0.014 4.230 1.00 83.50 76 ILE A C 1
ATOM 581 O O . ILE A 1 76 ? 9.670 -0.811 3.783 1.00 83.50 76 ILE A O 1
ATOM 585 N N . ARG A 1 77 ? 7.780 -0.398 4.933 1.00 87.69 77 ARG A N 1
ATOM 586 C CA . ARG A 1 77 ? 7.340 -1.781 5.151 1.00 87.69 77 ARG A CA 1
ATOM 587 C C . ARG A 1 77 ? 5.813 -1.826 5.125 1.00 87.69 77 ARG A C 1
ATOM 589 O O . ARG A 1 77 ? 5.185 -0.783 5.223 1.00 87.69 77 ARG A O 1
ATOM 596 N N . GLY A 1 78 ? 5.231 -3.013 5.013 1.00 93.44 78 GLY A N 1
ATOM 597 C CA . GLY A 1 78 ? 3.778 -3.195 5.031 1.00 93.44 78 GLY A CA 1
ATOM 598 C C . GLY A 1 78 ? 3.273 -3.951 3.811 1.00 93.44 78 GLY A C 1
ATOM 599 O O . GLY A 1 78 ? 4.020 -4.205 2.860 1.00 93.44 78 GLY A O 1
ATOM 600 N N . PHE A 1 79 ? 1.996 -4.314 3.850 1.00 96.25 79 PHE A N 1
ATOM 601 C CA . PHE A 1 79 ? 1.353 -5.131 2.827 1.00 96.25 79 PHE A CA 1
ATOM 602 C C . PHE A 1 79 ? 1.503 -4.528 1.426 1.00 96.25 79 PHE A C 1
ATOM 604 O O . PHE A 1 79 ? 1.890 -5.226 0.491 1.00 96.25 79 PHE A O 1
ATOM 611 N N . VAL A 1 80 ? 1.283 -3.217 1.270 1.00 96.25 80 VAL A N 1
ATOM 612 C CA . VAL A 1 80 ? 1.365 -2.555 -0.044 1.00 96.25 80 VAL A CA 1
ATOM 613 C C . VAL A 1 80 ? 2.783 -2.608 -0.611 1.00 96.25 80 VAL A C 1
ATOM 615 O O . VAL A 1 80 ? 2.956 -2.826 -1.809 1.00 96.25 80 VAL A O 1
ATOM 618 N N . ALA A 1 81 ? 3.798 -2.434 0.237 1.00 95.56 81 ALA A N 1
ATOM 619 C CA . ALA A 1 81 ? 5.192 -2.420 -0.193 1.00 95.56 81 ALA A CA 1
ATOM 620 C C . ALA A 1 81 ? 5.659 -3.779 -0.722 1.00 95.56 81 ALA A C 1
ATOM 622 O O . ALA A 1 81 ? 6.438 -3.824 -1.677 1.00 95.56 81 ALA A O 1
ATOM 623 N N . ASP A 1 82 ? 5.157 -4.859 -0.123 1.00 96.62 82 ASP A N 1
ATOM 624 C 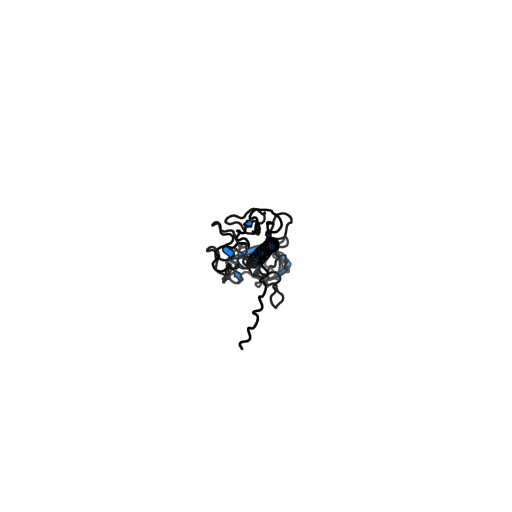CA . ASP A 1 82 ? 5.560 -6.230 -0.426 1.00 96.62 82 ASP A CA 1
ATOM 625 C C . ASP A 1 82 ? 4.681 -6.895 -1.505 1.00 96.62 82 ASP A C 1
ATOM 627 O O . ASP A 1 82 ? 5.172 -7.690 -2.311 1.00 96.62 82 ASP A O 1
ATOM 631 N N . VAL A 1 83 ? 3.381 -6.577 -1.528 1.00 97.00 83 VAL A N 1
ATOM 632 C CA . VAL A 1 83 ? 2.374 -7.206 -2.406 1.00 97.00 83 VAL A CA 1
ATOM 633 C C . VAL A 1 83 ? 2.026 -6.331 -3.612 1.00 97.00 83 VAL A C 1
ATOM 635 O O . VAL A 1 83 ? 1.651 -6.854 -4.663 1.00 97.00 83 VAL A O 1
ATOM 638 N N . GLY A 1 84 ? 2.192 -5.011 -3.504 1.00 95.94 84 GLY A N 1
ATOM 639 C CA . GLY A 1 84 ? 1.981 -4.068 -4.604 1.00 95.94 84 GLY A CA 1
ATOM 640 C C . GLY A 1 84 ? 0.534 -3.637 -4.827 1.00 95.94 84 GLY A C 1
ATOM 641 O O . GLY A 1 84 ? 0.246 -3.010 -5.843 1.00 95.94 84 GLY A O 1
ATOM 642 N N . ARG A 1 85 ? -0.375 -3.943 -3.894 1.00 95.38 85 ARG A N 1
ATOM 643 C CA . ARG A 1 85 ? -1.776 -3.492 -3.891 1.00 95.38 85 ARG A CA 1
ATOM 644 C C . ARG A 1 85 ? -2.304 -3.347 -2.463 1.00 95.38 85 ARG A C 1
ATOM 646 O O . ARG A 1 85 ? -1.677 -3.838 -1.529 1.00 95.38 85 ARG A O 1
ATOM 653 N N . LEU A 1 86 ? -3.462 -2.708 -2.307 1.00 94.75 86 LEU A N 1
ATOM 654 C CA . LEU A 1 86 ? -4.248 -2.784 -1.070 1.00 94.75 86 LEU A CA 1
ATOM 655 C C . LEU A 1 86 ? -4.791 -4.213 -0.871 1.00 94.75 86 LEU A C 1
ATOM 657 O O . LEU A 1 86 ? -4.956 -4.937 -1.867 1.00 94.75 86 LEU A O 1
ATOM 661 N N . PRO A 1 87 ? -5.053 -4.645 0.375 1.00 93.56 87 PRO A N 1
ATOM 662 C CA . PRO A 1 87 ? -5.698 -5.922 0.615 1.00 93.56 87 PRO A CA 1
ATOM 663 C C . PRO A 1 87 ? -7.111 -5.911 0.046 1.00 93.56 87 PRO A C 1
ATOM 665 O O . PRO A 1 87 ? -7.742 -4.857 -0.095 1.00 93.56 87 PRO A O 1
ATOM 668 N N . VAL A 1 88 ? -7.584 -7.097 -0.307 1.00 91.38 88 VAL A N 1
ATOM 669 C CA . VAL A 1 88 ? -8.956 -7.296 -0.762 1.00 91.38 88 VAL A CA 1
ATOM 670 C C . VAL A 1 88 ? -9.790 -7.925 0.341 1.00 91.38 88 VAL A C 1
ATOM 672 O O . VAL A 1 88 ? -9.317 -8.785 1.087 1.00 91.38 88 VAL A O 1
ATOM 675 N N . VAL A 1 89 ? -11.056 -7.527 0.416 1.00 86.00 89 VAL A N 1
ATOM 676 C CA . VAL A 1 89 ? -12.007 -8.143 1.341 1.00 86.00 89 VAL A CA 1
ATOM 677 C C . VAL A 1 89 ? -12.257 -9.584 0.897 1.00 86.00 89 VAL A C 1
ATOM 679 O O . VAL A 1 89 ? -12.504 -9.846 -0.282 1.00 86.00 89 VAL A O 1
ATOM 682 N N . LEU A 1 90 ? -12.207 -10.537 1.830 1.00 77.31 90 LEU A N 1
ATOM 683 C CA . LEU A 1 90 ? -12.519 -11.939 1.557 1.00 77.31 90 LEU A CA 1
ATOM 684 C C . LEU A 1 90 ? -13.995 -12.217 1.892 1.00 77.31 90 LEU A C 1
ATOM 686 O O . LEU A 1 90 ? -14.555 -11.698 2.853 1.00 77.31 90 LEU A O 1
ATOM 690 N N . GLY A 1 91 ? -14.669 -12.986 1.035 1.00 58.34 91 GLY A N 1
ATOM 691 C CA . GLY A 1 91 ? -16.134 -13.100 1.018 1.00 58.34 91 GLY A CA 1
ATOM 692 C C . GLY A 1 91 ? -16.783 -13.933 2.124 1.00 58.34 91 GLY A C 1
ATOM 693 O O . GLY A 1 91 ? -17.994 -14.128 2.083 1.00 58.34 91 GLY A O 1
ATOM 694 N N . ASP A 1 92 ? -16.026 -14.430 3.101 1.00 55.91 92 ASP A N 1
ATOM 695 C CA . ASP A 1 92 ? -16.540 -15.275 4.190 1.00 55.91 92 ASP A CA 1
ATOM 696 C C . ASP A 1 92 ? -17.094 -14.469 5.385 1.00 55.91 92 ASP A C 1
ATOM 698 O O . ASP A 1 92 ? -17.414 -15.027 6.437 1.00 55.91 92 ASP A O 1
ATOM 702 N N . GLY A 1 93 ? -17.221 -13.146 5.234 1.00 50.81 93 GLY A N 1
ATOM 703 C CA . GLY A 1 93 ? -17.671 -12.247 6.298 1.00 50.81 93 GLY A CA 1
ATOM 704 C C . GLY A 1 93 ? -16.595 -11.963 7.349 1.00 50.81 93 GLY A C 1
ATOM 705 O O . GLY A 1 93 ? -16.882 -11.312 8.357 1.00 50.81 93 GLY A O 1
ATOM 706 N N . SER A 1 94 ? -15.363 -12.424 7.128 1.00 51.44 94 SER A N 1
ATOM 707 C CA . SER A 1 94 ? -14.190 -11.891 7.796 1.00 51.44 94 SER A CA 1
ATOM 708 C C . SER A 1 94 ? -13.491 -10.920 6.852 1.00 51.44 94 SER A C 1
ATOM 710 O O . SER A 1 94 ? -13.064 -11.209 5.737 1.00 51.44 94 SER A O 1
ATOM 712 N N . THR A 1 95 ? -13.473 -9.691 7.300 1.00 56.81 95 THR A N 1
ATOM 713 C CA . THR A 1 95 ? -12.845 -8.586 6.615 1.00 56.81 95 THR A CA 1
ATOM 714 C C . THR A 1 95 ? -11.316 -8.761 6.601 1.00 56.81 95 THR A C 1
ATOM 716 O O . THR A 1 95 ? -10.790 -9.397 7.502 1.00 56.81 95 THR A O 1
ATOM 719 N N . ASP A 1 96 ? -10.615 -8.297 5.559 1.00 63.69 96 ASP A N 1
ATOM 720 C CA . ASP A 1 96 ? -9.144 -8.247 5.378 1.00 63.69 96 ASP A CA 1
ATOM 721 C C . ASP A 1 96 ? -8.266 -9.373 5.982 1.00 63.69 96 ASP A C 1
ATOM 723 O O . ASP A 1 96 ? -7.182 -9.095 6.508 1.00 63.69 96 ASP A O 1
ATOM 727 N N . GLN A 1 97 ? -8.639 -10.661 5.861 1.00 78.00 97 GLN A N 1
ATOM 728 C CA . GLN A 1 97 ? -7.772 -11.734 6.389 1.00 78.00 97 GLN A CA 1
ATOM 729 C C . GLN A 1 97 ? -6.359 -11.715 5.799 1.00 78.00 97 GLN A C 1
ATOM 731 O O . GLN A 1 97 ? -5.447 -12.206 6.458 1.00 78.00 97 GLN A O 1
ATOM 736 N N . GLU A 1 98 ? -6.150 -11.131 4.612 1.00 89.12 98 GLU A N 1
ATOM 737 C CA . GLU A 1 98 ? -4.826 -11.046 3.985 1.00 89.12 98 GLU A CA 1
ATOM 738 C C . GLU A 1 98 ? -3.780 -10.362 4.882 1.00 89.12 98 GLU A C 1
ATOM 740 O O . GLU A 1 98 ? -2.582 -10.574 4.697 1.00 89.12 98 GLU A O 1
ATOM 745 N N . LEU A 1 99 ? -4.204 -9.564 5.869 1.00 92.31 99 LEU A N 1
ATOM 746 C CA . LEU A 1 99 ? -3.293 -8.905 6.800 1.00 92.31 99 LEU A CA 1
ATOM 747 C C . LEU A 1 99 ? -2.828 -9.800 7.949 1.00 92.31 99 LEU A C 1
ATOM 749 O O . LEU A 1 99 ? -1.798 -9.491 8.530 1.00 92.31 99 LEU A O 1
ATOM 753 N N . TRP A 1 100 ? -3.512 -10.892 8.294 1.00 90.81 100 TRP A N 1
ATOM 754 C CA . TRP A 1 100 ? -3.088 -11.785 9.393 1.00 90.81 100 TRP A CA 1
ATOM 755 C C . TRP A 1 100 ? -3.016 -13.267 9.024 1.00 90.81 100 TRP A C 1
ATOM 757 O O . TRP A 1 100 ? -2.400 -14.053 9.740 1.00 90.81 100 TRP A O 1
ATOM 767 N N . THR A 1 101 ? -3.603 -13.653 7.898 1.00 88.88 101 THR A N 1
ATOM 768 C CA . THR A 1 101 ? -3.613 -15.013 7.362 1.00 88.88 101 THR A CA 1
ATOM 769 C C . THR A 1 101 ? -3.133 -14.962 5.925 1.00 88.88 101 THR A C 1
ATOM 771 O O . THR A 1 101 ? -3.615 -14.160 5.129 1.00 88.88 101 THR A O 1
ATOM 774 N N . LYS A 1 102 ? -2.175 -15.821 5.575 1.00 90.00 102 LYS A N 1
ATOM 775 C CA . LYS A 1 102 ? -1.663 -15.876 4.209 1.00 90.00 102 LYS A CA 1
ATOM 776 C C . LYS A 1 102 ? -2.753 -16.394 3.261 1.00 90.00 102 LYS A C 1
ATOM 778 O O . LYS A 1 102 ? -3.193 -17.525 3.454 1.00 90.00 102 LYS A O 1
ATOM 783 N N . PRO A 1 103 ? -3.118 -15.653 2.205 1.00 87.38 103 PRO A N 1
ATOM 784 C CA . PRO A 1 103 ? -3.970 -16.180 1.145 1.00 87.38 103 PRO A CA 1
ATOM 785 C C . PRO A 1 103 ? -3.193 -17.169 0.270 1.00 87.38 103 PRO A C 1
ATOM 787 O O . PRO A 1 103 ? -2.048 -16.896 -0.096 1.00 87.38 103 PRO A O 1
ATOM 790 N N . ASP A 1 104 ? -3.827 -18.267 -0.146 1.00 86.25 104 ASP A N 1
ATOM 791 C CA . ASP A 1 104 ? -3.214 -19.252 -1.057 1.00 86.25 104 ASP A CA 1
ATOM 792 C C . ASP A 1 104 ? -2.792 -18.635 -2.399 1.00 86.25 104 ASP A C 1
ATOM 794 O O . ASP A 1 104 ? -1.811 -19.055 -3.009 1.00 86.25 104 ASP A O 1
ATOM 798 N N . ALA A 1 105 ? -3.514 -17.601 -2.840 1.00 88.75 105 ALA A N 1
ATOM 799 C CA . ALA A 1 105 ? -3.243 -16.888 -4.082 1.00 88.75 105 ALA A CA 1
ATOM 800 C C . ALA A 1 105 ? -1.972 -16.019 -4.037 1.00 88.75 105 ALA A C 1
ATOM 802 O O . ALA A 1 105 ? -1.471 -15.635 -5.093 1.00 88.75 105 ALA A O 1
ATOM 803 N N . LEU A 1 106 ? -1.452 -15.686 -2.848 1.00 93.06 106 LEU A N 1
ATOM 804 C CA . LEU A 1 106 ? -0.260 -14.850 -2.716 1.00 93.06 106 LEU A CA 1
ATOM 805 C C . LEU A 1 106 ? 1.003 -15.711 -2.539 1.00 93.06 106 LEU A C 1
ATOM 807 O O . LEU A 1 106 ? 1.051 -16.595 -1.673 1.00 93.06 106 LEU A O 1
ATOM 811 N N . PRO A 1 107 ? 2.082 -15.440 -3.296 1.00 96.12 107 PRO A N 1
ATOM 812 C CA . PRO A 1 107 ? 3.353 -16.121 -3.086 1.00 96.12 107 PRO A CA 1
ATOM 813 C C . PRO A 1 107 ? 3.925 -15.780 -1.703 1.00 96.12 107 PRO A C 1
ATOM 815 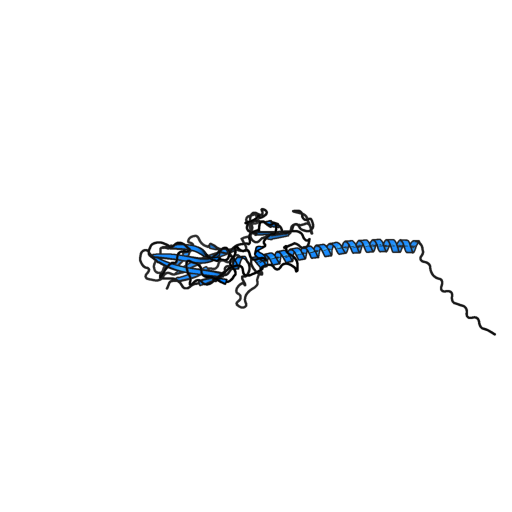O O . PRO A 1 107 ? 3.667 -14.713 -1.145 1.00 96.12 107 PRO A O 1
ATOM 818 N N . ALA A 1 108 ? 4.707 -16.699 -1.128 1.00 96.44 108 ALA A N 1
ATOM 819 C CA . ALA A 1 108 ? 5.469 -16.392 0.082 1.00 96.44 108 ALA A CA 1
ATOM 820 C C . ALA A 1 108 ? 6.529 -15.329 -0.226 1.00 96.44 108 ALA A C 1
ATOM 822 O O . ALA A 1 108 ? 7.082 -15.310 -1.325 1.00 96.44 108 ALA A O 1
ATOM 823 N N . PHE A 1 109 ? 6.827 -14.475 0.748 1.00 96.81 109 PHE A N 1
ATOM 824 C CA . PHE A 1 109 ? 7.844 -13.451 0.584 1.00 96.81 109 PHE A CA 1
ATOM 825 C C . PHE A 1 109 ? 9.228 -14.041 0.302 1.00 96.81 109 PHE A C 1
ATOM 827 O O . PHE A 1 109 ? 9.734 -14.871 1.061 1.00 96.81 109 PHE A O 1
ATOM 834 N N . ALA A 1 110 ? 9.849 -13.584 -0.781 1.00 97.06 110 ALA A N 1
ATOM 835 C CA . ALA A 1 110 ? 11.175 -14.001 -1.207 1.00 97.06 110 ALA A CA 1
ATOM 836 C C . ALA A 1 110 ? 11.838 -12.919 -2.069 1.00 97.06 110 ALA A C 1
ATOM 838 O O . ALA A 1 110 ? 11.191 -11.990 -2.552 1.00 97.06 110 ALA A O 1
ATOM 839 N N . ILE A 1 111 ? 13.145 -13.057 -2.301 1.00 96.94 111 ILE A N 1
ATOM 840 C CA . ILE A 1 111 ? 13.828 -12.301 -3.356 1.00 96.94 111 ILE A CA 1
ATOM 841 C C . ILE A 1 111 ? 13.517 -12.990 -4.686 1.00 96.94 111 ILE A C 1
ATOM 843 O O . ILE A 1 111 ? 14.059 -14.063 -4.965 1.00 96.94 111 ILE A O 1
ATOM 847 N N . ALA A 1 112 ? 12.663 -12.370 -5.492 1.00 95.88 112 ALA A N 1
ATOM 848 C CA . ALA A 1 112 ? 12.190 -12.898 -6.766 1.00 95.88 112 ALA A CA 1
ATOM 849 C C . ALA A 1 112 ? 12.893 -12.231 -7.961 1.00 95.88 112 ALA A C 1
ATOM 851 O O . ALA A 1 112 ? 13.613 -11.243 -7.793 1.00 95.88 112 ALA A O 1
ATOM 852 N N . SER A 1 113 ? 12.656 -12.783 -9.153 1.00 96.19 113 SER A N 1
ATOM 853 C CA . SER A 1 113 ? 13.012 -12.201 -10.453 1.00 96.19 113 SER A CA 1
ATOM 854 C C . SER A 1 113 ? 11.771 -12.167 -11.353 1.00 96.19 113 SER A C 1
ATOM 856 O O . SER A 1 113 ? 11.012 -13.140 -11.326 1.00 96.19 113 SER A O 1
ATOM 858 N N . PRO A 1 114 ? 11.553 -11.104 -12.149 1.00 95.62 114 PRO A N 1
ATOM 859 C CA . PRO A 1 114 ? 10.500 -11.072 -13.161 1.00 95.62 114 PRO A CA 1
ATOM 860 C C . PRO A 1 114 ? 10.871 -11.944 -14.372 1.00 95.62 114 PRO A C 1
ATOM 862 O O . PRO A 1 114 ? 12.051 -12.215 -14.612 1.00 95.62 114 PRO A O 1
ATOM 865 N N . ALA A 1 115 ? 9.879 -12.351 -15.170 1.00 92.50 115 ALA A N 1
ATOM 866 C CA . ALA A 1 115 ? 10.114 -13.171 -16.364 1.00 92.50 115 ALA A CA 1
ATOM 867 C C . ALA A 1 115 ? 10.918 -12.414 -17.436 1.00 92.50 115 ALA A C 1
ATOM 869 O O . ALA A 1 115 ? 11.797 -12.990 -18.080 1.00 92.50 115 ALA A O 1
ATOM 870 N N . GLY A 1 116 ? 10.664 -11.108 -17.570 1.00 90.94 116 GLY A N 1
ATOM 871 C CA . GLY A 1 116 ? 11.303 -10.260 -18.575 1.00 90.94 116 GLY A CA 1
ATOM 872 C C . GLY A 1 116 ? 12.769 -9.892 -18.303 1.00 90.94 116 GLY A C 1
ATOM 873 O O . GLY A 1 116 ? 13.444 -9.447 -19.231 1.00 90.94 116 GLY A O 1
ATOM 874 N N . ASP A 1 117 ? 13.275 -10.051 -17.072 1.00 94.62 117 ASP A N 1
ATOM 875 C CA . ASP A 1 117 ? 14.679 -9.773 -16.723 1.00 94.62 117 ASP A CA 1
ATOM 876 C C . ASP A 1 117 ? 15.121 -10.497 -15.437 1.00 94.62 117 ASP A C 1
ATOM 878 O O . ASP A 1 117 ? 14.889 -10.033 -14.320 1.00 94.62 117 ASP A O 1
ATOM 882 N N . ALA A 1 118 ? 15.830 -11.617 -15.591 1.00 94.25 118 ALA A N 1
ATOM 883 C CA . ALA A 1 118 ? 16.274 -12.442 -14.468 1.00 94.25 118 ALA A CA 1
ATOM 884 C C . ALA A 1 118 ? 17.298 -11.759 -13.535 1.00 94.25 118 ALA A C 1
ATOM 886 O O . ALA A 1 118 ? 17.462 -12.191 -12.388 1.00 94.25 118 ALA A O 1
ATOM 887 N N . GLU A 1 119 ? 17.990 -10.712 -13.997 1.00 95.44 119 GLU A N 1
ATOM 888 C CA . GLU A 1 119 ? 18.989 -9.990 -13.197 1.00 95.44 119 GLU A CA 1
ATOM 889 C C . GLU A 1 119 ? 18.352 -9.021 -12.207 1.00 95.44 119 GLU A C 1
ATOM 891 O O . GLU A 1 119 ? 18.976 -8.670 -11.203 1.00 95.44 119 GLU A O 1
ATOM 896 N N . VAL A 1 120 ? 17.110 -8.604 -12.454 1.00 96.19 120 VAL A N 1
ATOM 897 C CA . VAL A 1 120 ? 16.358 -7.792 -11.502 1.00 96.19 120 VAL A CA 1
ATOM 898 C C . VAL A 1 120 ? 15.963 -8.675 -10.329 1.00 96.19 120 VAL A C 1
ATOM 900 O O . VAL A 1 120 ? 15.171 -9.603 -10.463 1.00 96.19 120 VAL A O 1
ATOM 903 N N . ARG A 1 121 ? 16.532 -8.378 -9.160 1.00 96.69 121 ARG A N 1
ATOM 904 C CA . ARG A 1 121 ? 16.276 -9.091 -7.907 1.00 96.69 121 ARG A CA 1
ATOM 905 C C . ARG A 1 121 ? 15.650 -8.133 -6.912 1.00 96.69 121 ARG A C 1
ATOM 907 O O . ARG A 1 121 ? 16.330 -7.235 -6.422 1.00 96.69 121 ARG A O 1
ATOM 914 N N . LEU A 1 122 ? 14.373 -8.332 -6.600 1.00 96.06 122 LEU A N 1
ATOM 915 C CA . LEU A 1 122 ? 13.675 -7.540 -5.590 1.00 96.06 122 LEU A CA 1
ATOM 916 C C . LEU A 1 122 ? 12.912 -8.431 -4.606 1.00 96.06 122 LEU A C 1
ATOM 918 O O . LEU A 1 122 ? 12.404 -9.487 -4.991 1.00 96.06 122 LEU A O 1
ATOM 922 N N . PRO A 1 123 ? 12.818 -8.011 -3.334 1.00 95.19 123 PRO A N 1
ATOM 923 C CA . PRO A 1 123 ? 11.907 -8.626 -2.385 1.00 95.19 123 PRO A CA 1
ATOM 924 C C . PRO A 1 123 ? 10.448 -8.400 -2.806 1.00 95.19 123 PRO A C 1
ATOM 926 O O . PRO A 1 123 ? 10.047 -7.262 -3.040 1.00 95.19 123 PRO A O 1
ATOM 929 N N . ALA A 1 124 ? 9.654 -9.466 -2.857 1.00 96.75 124 ALA A N 1
ATOM 930 C CA . ALA A 1 124 ? 8.218 -9.414 -3.126 1.00 96.75 124 ALA A CA 1
ATOM 931 C C . ALA A 1 124 ? 7.505 -10.611 -2.479 1.00 96.75 124 ALA A C 1
ATOM 933 O O . ALA A 1 124 ? 8.134 -11.630 -2.185 1.00 96.75 124 ALA A O 1
ATOM 934 N N . GLY A 1 125 ? 6.197 -10.489 -2.263 1.00 96.81 125 GLY A N 1
ATOM 935 C CA . GLY A 1 125 ? 5.334 -11.564 -1.765 1.00 96.81 125 GLY A CA 1
ATOM 936 C C . GLY A 1 125 ? 4.818 -11.315 -0.355 1.00 96.81 125 GLY A C 1
ATOM 937 O O . GLY A 1 125 ? 5.141 -10.323 0.283 1.00 96.81 125 GLY A O 1
ATOM 938 N N . TRP A 1 126 ? 3.993 -12.221 0.154 1.00 96.69 126 TRP A N 1
ATOM 939 C CA . TRP A 1 126 ? 3.383 -12.074 1.471 1.00 96.69 126 TRP A CA 1
ATOM 940 C C . TRP A 1 126 ? 4.396 -12.374 2.584 1.00 96.69 126 TRP A C 1
ATOM 942 O O . TRP A 1 126 ? 4.854 -13.515 2.718 1.00 96.69 126 TRP A O 1
ATOM 952 N N . ARG A 1 127 ? 4.786 -11.348 3.354 1.00 95.19 127 ARG A N 1
ATOM 953 C CA . ARG A 1 127 ? 5.866 -11.424 4.360 1.00 95.19 127 ARG A CA 1
ATOM 954 C C . ARG A 1 127 ? 5.408 -11.915 5.724 1.00 95.19 127 ARG A C 1
ATOM 956 O O . ARG A 1 127 ? 6.235 -12.373 6.508 1.00 95.19 127 ARG A O 1
ATOM 963 N N . GLY A 1 128 ? 4.119 -11.877 6.012 1.00 84.56 128 GLY A N 1
ATOM 964 C CA . GLY A 1 128 ? 3.626 -12.398 7.273 1.00 84.56 128 GLY A CA 1
ATOM 965 C C . GLY A 1 128 ? 2.272 -11.833 7.633 1.00 84.56 128 GLY A C 1
ATOM 966 O O . GLY A 1 128 ? 1.739 -10.999 6.903 1.00 84.56 128 GLY A O 1
ATOM 967 N N . PRO A 1 129 ? 1.747 -12.239 8.796 1.00 92.69 129 PRO A N 1
ATOM 968 C CA . PRO A 1 129 ? 0.721 -11.460 9.451 1.00 92.69 129 PRO A CA 1
ATOM 969 C C . PRO A 1 129 ? 1.282 -10.046 9.674 1.00 92.69 129 PRO A C 1
ATOM 971 O O . PRO A 1 129 ? 2.142 -9.833 10.529 1.00 92.69 129 PRO A O 1
ATOM 974 N N . TYR A 1 130 ? 0.844 -9.099 8.851 1.00 94.44 130 TYR A N 1
ATOM 975 C CA . TYR A 1 130 ? 1.111 -7.669 8.967 1.00 94.44 130 TYR A CA 1
ATOM 976 C C . TYR A 1 130 ? 0.361 -7.066 10.155 1.00 94.44 130 TYR A C 1
ATOM 978 O O . TYR A 1 130 ? 0.837 -6.122 10.778 1.00 94.44 130 TYR A O 1
ATOM 986 N N . LEU A 1 131 ? -0.792 -7.647 10.486 1.00 92.88 131 LEU A N 1
ATOM 987 C CA . LEU A 1 131 ? -1.618 -7.298 11.625 1.00 92.88 131 LEU A CA 1
ATOM 988 C C . LEU A 1 131 ? -1.624 -8.457 12.624 1.00 92.88 131 LEU A C 1
ATOM 990 O O . LEU A 1 131 ? -1.867 -9.609 12.265 1.00 92.88 131 LEU A O 1
ATOM 994 N N . GLN A 1 132 ? -1.368 -8.149 13.892 1.00 90.44 132 GLN A N 1
ATOM 995 C CA . GLN A 1 132 ? -1.450 -9.119 14.980 1.00 90.44 132 GLN A CA 1
ATOM 996 C C . GLN A 1 132 ? -2.821 -9.017 15.641 1.00 90.44 132 GLN A C 1
ATOM 998 O O . GLN A 1 132 ? -3.212 -7.956 16.125 1.00 90.44 132 GLN A O 1
ATOM 1003 N N . LEU A 1 133 ? -3.549 -10.130 15.676 1.00 89.06 133 LEU A N 1
ATOM 1004 C CA . LEU A 1 133 ? -4.793 -10.212 16.431 1.00 89.06 133 LEU A CA 1
ATOM 1005 C C . LEU A 1 133 ? -4.492 -10.460 17.913 1.00 89.06 133 LEU A C 1
ATOM 1007 O O . LEU A 1 133 ? -3.483 -11.069 18.271 1.00 89.06 133 LEU A O 1
ATOM 1011 N N . GLY A 1 134 ? -5.397 -10.015 18.787 1.00 84.00 134 GLY A N 1
ATOM 1012 C CA . GLY A 1 134 ? -5.325 -10.352 20.208 1.00 84.00 134 GLY A CA 1
ATOM 1013 C C . GLY A 1 134 ? -5.328 -11.870 20.430 1.00 84.00 134 GLY A C 1
ATOM 1014 O O . GLY A 1 134 ? -5.902 -12.626 19.646 1.00 84.00 134 GLY A O 1
ATOM 1015 N N . VAL A 1 135 ? -4.706 -12.331 21.517 1.00 82.81 135 VAL A N 1
ATOM 1016 C CA . VAL A 1 135 ? -4.604 -13.767 21.828 1.00 82.81 135 VAL A CA 1
ATOM 1017 C C . VAL A 1 135 ? -5.993 -14.418 21.844 1.00 82.81 135 VAL A C 1
ATOM 1019 O O . VAL A 1 135 ? -6.904 -13.952 22.527 1.00 82.81 135 VAL A O 1
ATOM 1022 N N . GLY A 1 136 ? -6.155 -15.495 21.070 1.00 82.56 136 GLY A N 1
ATOM 1023 C CA . GLY A 1 136 ? -7.419 -16.230 20.948 1.00 82.56 136 GLY A CA 1
ATOM 1024 C C . GLY A 1 136 ? -8.496 -15.531 20.110 1.00 82.56 136 GLY A C 1
ATOM 1025 O O . GLY A 1 136 ? -9.602 -16.058 19.990 1.00 82.56 136 GLY A O 1
ATOM 1026 N N . LYS A 1 137 ? -8.208 -14.366 19.518 1.00 84.00 137 LYS A N 1
ATOM 1027 C CA . LYS A 1 137 ? -9.120 -13.677 18.601 1.00 84.00 137 LYS A CA 1
ATOM 1028 C C . LYS A 1 137 ? -8.883 -14.160 17.174 1.00 84.00 137 LYS A C 1
ATOM 1030 O O . LYS A 1 137 ? -7.757 -14.240 16.703 1.00 84.00 137 LYS A O 1
ATOM 1035 N N . THR A 1 138 ? -9.977 -14.441 16.478 1.00 83.06 138 THR A N 1
ATOM 1036 C CA . THR A 1 138 ? -9.989 -14.825 15.057 1.00 83.06 138 THR A CA 1
ATOM 1037 C C . THR A 1 138 ? -10.516 -13.712 14.155 1.00 83.06 138 THR A C 1
ATOM 1039 O O . THR A 1 138 ? -10.610 -13.884 12.944 1.00 83.06 138 THR A O 1
ATOM 1042 N N . ARG A 1 139 ? -10.908 -12.579 14.747 1.00 84.75 139 ARG A N 1
ATOM 1043 C CA . ARG A 1 139 ? -11.510 -11.441 14.056 1.00 84.75 139 ARG A CA 1
ATOM 1044 C C . ARG A 1 139 ? -10.904 -10.145 14.556 1.00 84.75 139 ARG A C 1
ATOM 1046 O O . ARG A 1 139 ? -10.646 -10.000 15.751 1.00 84.75 139 ARG A O 1
ATOM 1053 N N . PHE A 1 140 ? -10.751 -9.208 13.634 1.00 89.31 140 PHE A N 1
ATOM 1054 C CA . PHE A 1 140 ? -10.372 -7.839 13.924 1.00 89.31 140 PHE A CA 1
ATOM 1055 C C . PHE A 1 140 ? -11.623 -7.037 14.315 1.00 89.31 140 PHE A C 1
ATOM 1057 O O . PHE A 1 140 ? -12.585 -6.958 13.549 1.00 89.31 140 PHE A O 1
ATOM 1064 N N . ARG A 1 141 ? -11.649 -6.531 15.550 1.00 91.06 141 ARG A N 1
ATOM 1065 C CA . ARG A 1 141 ? -12.808 -5.889 16.190 1.00 91.06 141 ARG A CA 1
ATOM 1066 C C . ARG A 1 141 ? -12.400 -4.546 16.772 1.00 91.06 141 ARG A C 1
ATOM 1068 O O . ARG A 1 141 ? -11.235 -4.373 17.128 1.00 91.06 141 ARG A O 1
ATOM 1075 N N . ASP A 1 142 ? -13.355 -3.635 16.890 1.00 93.44 142 ASP A N 1
ATOM 1076 C CA . ASP A 1 142 ? -13.146 -2.374 17.594 1.00 93.44 142 ASP A CA 1
ATOM 1077 C C . ASP A 1 142 ? -13.245 -2.540 19.125 1.00 93.44 142 ASP A C 1
ATOM 1079 O O . ASP A 1 142 ? -13.430 -3.643 19.652 1.00 93.44 142 ASP A O 1
ATOM 1083 N N . GLY A 1 143 ? -13.090 -1.441 19.865 1.00 93.94 143 GLY A N 1
ATOM 1084 C CA . GLY A 1 143 ? -13.129 -1.449 21.329 1.00 93.94 143 GLY A CA 1
ATOM 1085 C C . GLY A 1 143 ? -14.501 -1.758 21.934 1.00 93.94 143 GLY A C 1
ATOM 1086 O O . GLY A 1 143 ? -14.572 -2.072 23.123 1.00 93.94 143 GLY A O 1
ATOM 1087 N N . TRP A 1 144 ? -15.577 -1.720 21.147 1.00 94.62 144 TRP A N 1
ATOM 1088 C CA . TRP A 1 144 ? -16.927 -2.121 21.553 1.00 94.62 144 TRP A CA 1
ATOM 1089 C C . TRP A 1 144 ? -17.271 -3.553 21.114 1.00 94.62 144 TRP A C 1
ATOM 1091 O O . TRP A 1 144 ? -18.417 -3.974 21.248 1.00 94.62 144 TRP A O 1
ATOM 1101 N N . ASP A 1 145 ? -16.282 -4.319 20.632 1.00 92.06 145 ASP A N 1
ATOM 1102 C CA . ASP A 1 145 ? -16.446 -5.647 20.013 1.00 92.06 145 ASP A CA 1
ATOM 1103 C C . ASP A 1 145 ? -17.285 -5.615 18.714 1.00 92.06 145 ASP A C 1
ATOM 1105 O O . ASP A 1 145 ? -17.713 -6.649 18.185 1.00 92.06 145 ASP A O 1
ATOM 1109 N N . GLY A 1 146 ? -17.470 -4.419 18.150 1.00 91.12 146 GLY A N 1
ATOM 1110 C CA . GLY A 1 146 ? -18.064 -4.170 16.847 1.00 91.12 146 GLY A CA 1
ATOM 1111 C C . GLY A 1 146 ? -17.163 -4.657 15.713 1.00 91.12 146 GLY A C 1
ATOM 1112 O O . GLY A 1 146 ? -15.937 -4.749 15.832 1.00 91.12 146 GLY A O 1
ATOM 1113 N N . ALA A 1 147 ? -17.774 -5.043 14.590 1.00 89.75 147 ALA A N 1
ATOM 1114 C CA . ALA A 1 147 ? -17.021 -5.296 13.365 1.00 89.75 147 ALA A CA 1
ATOM 1115 C C . ALA A 1 147 ? -16.611 -3.964 12.736 1.00 89.75 147 ALA A C 1
ATOM 1117 O O . ALA A 1 147 ? -17.439 -3.063 12.616 1.00 89.75 147 ALA A O 1
ATOM 1118 N N . PHE A 1 148 ? -15.370 -3.877 12.264 1.00 91.62 148 PHE A N 1
ATOM 1119 C CA . PHE A 1 148 ? -15.012 -2.802 11.351 1.00 91.62 148 PHE A CA 1
ATOM 1120 C C . PHE A 1 148 ? -15.671 -3.013 9.987 1.00 91.62 148 PHE A C 1
ATOM 1122 O O . PHE A 1 148 ? -15.733 -4.133 9.471 1.00 91.62 148 PHE A O 1
ATOM 1129 N N . GLU A 1 149 ? -16.103 -1.916 9.385 1.00 91.44 149 GLU A N 1
ATOM 1130 C CA . GLU A 1 149 ? -16.571 -1.862 8.013 1.00 91.44 149 GLU A CA 1
ATOM 1131 C C . GLU A 1 149 ? -15.442 -1.429 7.087 1.00 91.44 149 GLU A C 1
ATOM 1133 O O . GLU A 1 149 ? -14.814 -0.385 7.273 1.00 91.44 149 GLU A O 1
ATOM 1138 N N . PHE A 1 150 ? -15.227 -2.220 6.048 1.00 91.19 150 PHE A N 1
ATOM 1139 C CA . PHE A 1 150 ? -14.236 -1.944 5.023 1.00 91.19 150 PHE A CA 1
ATOM 1140 C C . PHE A 1 150 ? -14.964 -1.316 3.853 1.00 91.19 150 PHE A C 1
ATOM 1142 O O . PHE A 1 150 ? -16.057 -1.752 3.480 1.00 91.19 150 PHE A O 1
ATOM 1149 N N . ARG A 1 151 ? -14.401 -0.247 3.305 1.00 92.00 151 ARG A N 1
ATOM 1150 C CA . ARG A 1 151 ? -15.026 0.513 2.227 1.00 92.00 151 ARG A CA 1
ATOM 1151 C C . ARG A 1 151 ? -14.031 0.731 1.100 1.00 92.00 151 ARG A C 1
ATOM 1153 O O . ARG A 1 151 ? -12.818 0.814 1.311 1.00 92.00 151 ARG A O 1
ATOM 1160 N N . LYS A 1 152 ? -14.575 0.814 -0.106 1.00 92.62 152 LYS A N 1
ATOM 1161 C CA . LYS A 1 152 ? -13.853 1.190 -1.319 1.00 92.62 152 LYS A CA 1
ATOM 1162 C C . LYS A 1 152 ? -13.469 2.670 -1.276 1.00 92.62 152 LYS A C 1
ATOM 1164 O O . LYS A 1 152 ? -13.963 3.432 -0.447 1.00 92.62 152 LYS A O 1
ATOM 1169 N N . ALA A 1 153 ? -12.631 3.091 -2.223 1.00 91.81 153 ALA A N 1
ATOM 1170 C CA . ALA A 1 153 ? -12.214 4.489 -2.350 1.00 91.81 153 ALA A CA 1
ATOM 1171 C C . ALA A 1 153 ? -13.389 5.449 -2.629 1.00 91.81 153 ALA A C 1
ATOM 1173 O O . ALA A 1 153 ? -13.330 6.616 -2.254 1.00 91.81 153 ALA A O 1
ATOM 1174 N N . ASP A 1 154 ? -14.477 4.957 -3.232 1.00 91.44 154 ASP A N 1
ATOM 1175 C CA . ASP A 1 154 ? -15.715 5.716 -3.459 1.00 91.44 154 ASP A CA 1
ATOM 1176 C C . ASP A 1 154 ? -16.599 5.839 -2.202 1.00 91.44 154 ASP A C 1
ATOM 1178 O O . ASP A 1 154 ? -17.660 6.461 -2.239 1.00 91.44 154 ASP A O 1
ATOM 1182 N N . GLY A 1 155 ? -16.182 5.234 -1.089 1.00 89.56 155 GLY A N 1
ATOM 1183 C CA . GLY A 1 155 ? -16.941 5.180 0.147 1.00 89.56 155 GLY A CA 1
ATOM 1184 C C . GLY A 1 155 ? -18.066 4.146 0.146 1.00 89.56 155 GLY A C 1
ATOM 1185 O O . GLY A 1 155 ? -18.768 4.048 1.140 1.00 89.56 155 GLY A O 1
ATOM 1186 N N . ALA A 1 156 ? -18.296 3.330 -0.878 1.00 91.62 156 ALA A N 1
ATOM 1187 C CA . ALA A 1 156 ? -19.243 2.218 -0.756 1.00 91.62 156 ALA A CA 1
ATOM 1188 C C . ALA A 1 156 ? -18.654 1.092 0.115 1.00 91.62 156 ALA A C 1
ATOM 1190 O O . ALA A 1 156 ? -17.438 0.909 0.158 1.00 91.62 156 ALA A O 1
ATOM 1191 N N . VAL A 1 157 ? -19.507 0.338 0.818 1.00 90.50 157 VAL A N 1
ATOM 1192 C CA . VAL A 1 157 ? -19.069 -0.849 1.577 1.00 90.50 157 VAL A CA 1
ATOM 1193 C C . VAL A 1 157 ? -18.406 -1.830 0.608 1.00 90.50 157 VAL A C 1
ATOM 1195 O O . VAL A 1 157 ? -18.965 -2.125 -0.448 1.00 90.50 157 VAL A O 1
ATOM 1198 N N . ALA A 1 158 ? -17.201 -2.279 0.949 1.00 89.88 158 ALA A N 1
ATOM 1199 C CA . ALA A 1 158 ? -16.423 -3.210 0.150 1.00 89.88 158 ALA A CA 1
ATOM 1200 C C . ALA A 1 158 ? -16.982 -4.629 0.306 1.00 89.88 158 ALA A C 1
ATOM 1202 O O . ALA A 1 158 ? -17.313 -5.063 1.413 1.00 89.88 158 ALA A O 1
ATOM 1203 N N . ILE A 1 159 ? -17.085 -5.347 -0.807 1.00 88.12 159 ILE A N 1
ATOM 1204 C CA . ILE A 1 159 ? -17.484 -6.756 -0.852 1.00 88.12 159 ILE A CA 1
ATOM 1205 C C . ILE A 1 159 ? -16.301 -7.639 -1.259 1.00 88.12 159 ILE A C 1
ATOM 1207 O O . ILE A 1 159 ? -15.207 -7.154 -1.529 1.00 88.12 159 ILE A O 1
ATOM 1211 N N . ALA A 1 160 ? -16.517 -8.954 -1.299 1.00 87.62 160 ALA A N 1
ATOM 1212 C CA . ALA A 1 160 ? -15.492 -9.920 -1.675 1.00 87.62 160 ALA A CA 1
ATOM 1213 C C . ALA A 1 160 ? -14.772 -9.535 -2.984 1.00 87.62 160 ALA A C 1
ATOM 1215 O O . ALA A 1 160 ? -15.414 -9.406 -4.026 1.00 87.62 160 ALA A O 1
ATOM 1216 N N . GLY A 1 161 ? -13.447 -9.393 -2.930 1.00 87.62 161 GLY A N 1
ATOM 1217 C CA . GLY A 1 161 ? -12.603 -9.004 -4.064 1.00 87.62 161 GLY A CA 1
ATOM 1218 C C . GLY A 1 161 ? -12.384 -7.497 -4.225 1.00 87.62 161 GLY A C 1
ATOM 1219 O O . GLY A 1 161 ? -11.480 -7.107 -4.965 1.00 87.62 161 GLY A O 1
ATOM 1220 N N . ASP A 1 162 ? -13.136 -6.651 -3.519 1.00 91.38 162 ASP A N 1
ATOM 1221 C CA . ASP A 1 162 ? -12.901 -5.208 -3.514 1.00 91.38 162 ASP A CA 1
ATOM 1222 C C . ASP A 1 162 ? -11.676 -4.848 -2.672 1.00 91.38 162 ASP A C 1
ATOM 1224 O O . ASP A 1 162 ? -11.436 -5.429 -1.613 1.00 91.38 162 ASP A O 1
ATOM 1228 N N . ALA A 1 163 ? -10.936 -3.829 -3.113 1.00 91.94 163 ALA A N 1
ATOM 1229 C CA . ALA A 1 163 ? -9.838 -3.258 -2.346 1.00 91.94 163 ALA A CA 1
ATOM 1230 C C . ALA A 1 163 ? -10.354 -2.480 -1.124 1.00 91.94 163 ALA A C 1
ATOM 1232 O O . ALA A 1 163 ? -11.167 -1.557 -1.253 1.00 91.94 163 ALA A O 1
ATOM 1233 N N . ALA A 1 164 ? -9.819 -2.802 0.050 1.00 91.94 164 ALA A N 1
ATOM 1234 C CA . ALA A 1 164 ? -10.074 -2.082 1.289 1.00 91.94 164 ALA A CA 1
ATOM 1235 C C . ALA A 1 164 ? -9.269 -0.775 1.337 1.00 91.94 164 ALA A C 1
ATOM 1237 O O . ALA A 1 164 ? -8.074 -0.754 1.633 1.00 91.94 164 ALA A O 1
ATOM 1238 N N . ALA A 1 165 ? -9.930 0.338 1.021 1.00 92.69 165 ALA A N 1
ATOM 1239 C CA . ALA A 1 165 ? -9.320 1.668 0.979 1.00 92.69 165 ALA A CA 1
ATOM 1240 C C . ALA A 1 165 ? -9.586 2.497 2.243 1.00 92.69 165 ALA A C 1
ATOM 1242 O O . ALA A 1 165 ? -8.823 3.416 2.557 1.00 92.69 165 ALA A O 1
ATOM 1243 N N . ILE A 1 166 ? -10.677 2.191 2.947 1.00 92.69 166 ILE A N 1
ATOM 1244 C CA . ILE A 1 166 ? -11.132 2.900 4.142 1.00 92.69 166 ILE A CA 1
ATOM 1245 C C . ILE A 1 166 ? -11.574 1.867 5.178 1.00 92.69 166 ILE A C 1
ATOM 1247 O O . ILE A 1 166 ? -12.317 0.937 4.853 1.00 92.69 166 ILE A O 1
ATOM 1251 N N . LEU A 1 167 ? -11.158 2.071 6.423 1.00 93.62 167 LEU A N 1
ATOM 1252 C CA . LEU A 1 167 ? -11.602 1.313 7.588 1.00 93.62 167 LEU A CA 1
ATOM 1253 C C . LEU A 1 167 ? -12.505 2.196 8.449 1.00 93.62 167 LEU A C 1
ATOM 1255 O O . LEU A 1 167 ? -12.100 3.298 8.817 1.00 93.62 167 LEU A O 1
ATOM 1259 N N . ARG A 1 168 ? -13.698 1.717 8.808 1.00 94.31 168 ARG A N 1
ATOM 1260 C CA . ARG A 1 168 ? -14.666 2.449 9.637 1.00 94.31 168 ARG A CA 1
ATOM 1261 C C . ARG A 1 168 ? -15.139 1.631 10.841 1.00 94.31 168 ARG A C 1
ATOM 1263 O O . ARG A 1 168 ? -15.426 0.450 10.704 1.00 94.31 168 ARG A O 1
ATOM 1270 N N . SER A 1 169 ? -15.257 2.268 12.004 1.00 95.50 169 SER A N 1
ATOM 1271 C CA . SER A 1 169 ? -16.009 1.771 13.168 1.00 95.50 169 SER A CA 1
ATOM 1272 C C . SER A 1 169 ? -17.255 2.635 13.352 1.00 95.50 169 SER A C 1
ATOM 1274 O O . SER A 1 169 ? -17.204 3.840 13.106 1.00 95.50 169 SER A O 1
ATOM 1276 N N . LEU A 1 170 ? -18.356 2.009 13.769 1.00 95.44 170 LEU A N 1
ATOM 1277 C CA . LEU A 1 170 ? -19.654 2.653 14.018 1.00 95.44 170 LEU A CA 1
ATOM 1278 C C . LEU A 1 170 ? -19.812 3.144 15.472 1.00 95.44 170 LEU A C 1
ATOM 1280 O O . LEU A 1 170 ? -20.926 3.410 15.920 1.00 95.44 170 LEU A O 1
ATOM 1284 N N . GLY A 1 171 ? -18.713 3.182 16.233 1.00 95.12 171 GLY A N 1
ATOM 1285 C CA . GLY A 1 171 ? -18.712 3.621 17.626 1.00 95.12 171 GLY A CA 1
ATOM 1286 C C . GLY A 1 171 ? -19.548 2.734 18.557 1.00 95.12 171 GLY A C 1
ATOM 1287 O O . GLY A 1 171 ? -19.902 1.597 18.237 1.00 95.12 171 GLY A O 1
ATOM 1288 N N . ALA A 1 172 ? -19.877 3.273 19.730 1.00 94.88 172 ALA A N 1
ATOM 1289 C CA . ALA A 1 172 ? -20.657 2.592 20.764 1.00 94.88 172 ALA A CA 1
ATOM 1290 C C . ALA A 1 172 ? -22.087 2.248 20.311 1.00 94.88 172 ALA A C 1
ATOM 1292 O O . ALA A 1 172 ? -22.623 1.202 20.683 1.00 94.88 172 ALA A O 1
ATOM 1293 N N . GLY A 1 173 ? -22.684 3.103 19.477 1.00 91.69 173 GLY A N 1
ATOM 1294 C CA . GLY A 1 173 ? -24.045 2.947 18.975 1.00 91.69 173 GLY A CA 1
ATOM 1295 C C . GLY A 1 173 ? -24.207 1.845 17.927 1.00 91.69 173 GLY A C 1
ATOM 1296 O O . GLY A 1 173 ? -25.338 1.447 17.643 1.00 91.69 173 GLY A O 1
ATOM 1297 N N . GLY A 1 174 ? -23.111 1.355 17.330 1.00 92.19 174 GLY A N 1
ATOM 1298 C CA . GLY A 1 174 ? -23.136 0.272 16.340 1.00 92.19 174 GLY A CA 1
ATOM 1299 C C . GLY A 1 174 ? -23.965 0.586 15.089 1.00 92.19 174 GLY A C 1
ATOM 1300 O O . GLY A 1 174 ? -24.363 -0.326 14.363 1.00 92.19 174 GLY A O 1
ATOM 1301 N N . THR A 1 175 ? -24.267 1.862 14.849 1.00 92.94 175 THR A N 1
ATOM 1302 C CA . THR A 1 175 ? -25.076 2.343 13.728 1.00 92.94 175 THR A CA 1
ATOM 1303 C C . THR A 1 175 ? -24.403 3.560 13.102 1.00 92.94 175 THR A C 1
ATOM 1305 O O . THR A 1 175 ? -23.771 4.323 13.825 1.00 92.94 175 THR A O 1
ATOM 1308 N N . PRO A 1 176 ? -24.517 3.764 11.776 1.00 92.38 176 PRO A N 1
ATOM 1309 C CA . PRO A 1 176 ? -23.865 4.894 11.125 1.00 92.38 176 PRO A CA 1
ATOM 1310 C C . PRO A 1 176 ? -24.328 6.245 11.676 1.00 92.38 176 PRO A C 1
ATOM 1312 O O . PRO A 1 176 ? -25.531 6.522 11.718 1.00 92.38 176 PRO A O 1
ATOM 1315 N N . GLY A 1 177 ? -23.377 7.122 11.983 1.00 92.12 177 GLY A N 1
ATOM 1316 C CA . GLY A 1 177 ? -23.632 8.492 12.421 1.00 92.12 177 GLY A CA 1
ATOM 1317 C C . GLY A 1 177 ? -23.283 8.691 13.889 1.00 92.12 177 GLY A C 1
ATOM 1318 O O . GLY A 1 177 ? -22.176 8.371 14.289 1.00 92.12 177 GLY A O 1
ATOM 1319 N N . GLY A 1 178 ? -24.195 9.287 14.661 1.00 92.12 178 GLY A N 1
ATOM 1320 C CA . GLY A 1 178 ? -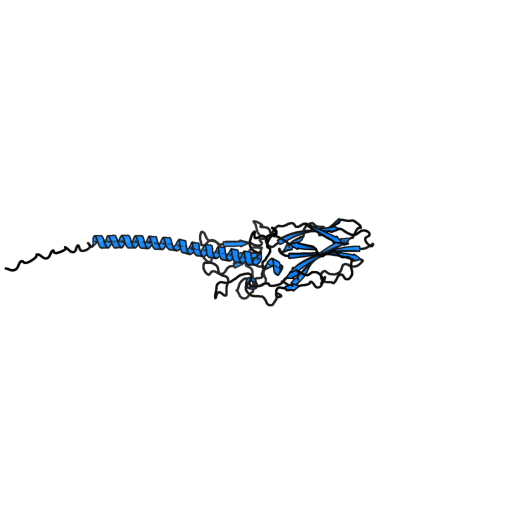24.012 9.497 16.100 1.00 92.12 178 GLY A CA 1
ATOM 1321 C C . GLY A 1 178 ? -23.176 10.723 16.491 1.00 92.12 178 GLY A C 1
ATOM 1322 O O . GLY A 1 178 ? -22.739 11.520 15.659 1.00 92.12 178 GLY A O 1
ATOM 1323 N N . VAL A 1 179 ? -23.010 10.902 17.803 1.00 92.56 179 VAL A N 1
ATOM 1324 C CA . VAL A 1 179 ? -22.193 11.953 18.432 1.00 92.56 179 VAL A CA 1
ATOM 1325 C C . VAL A 1 179 ? -21.437 11.373 19.626 1.00 92.56 179 VAL A C 1
ATOM 1327 O O . VAL A 1 179 ? -21.840 10.363 20.195 1.00 92.56 179 VAL A O 1
ATOM 1330 N N . GLY A 1 180 ? -20.348 12.022 20.046 1.00 93.12 180 GLY A N 1
ATOM 1331 C CA . GLY A 1 180 ? -19.554 11.538 21.179 1.00 93.12 180 GLY A CA 1
ATOM 1332 C C . GLY A 1 180 ? -18.970 10.152 20.895 1.00 93.12 180 GLY A C 1
ATOM 1333 O O . GLY A 1 180 ? -18.319 9.967 19.872 1.00 93.12 180 GLY A O 1
ATOM 1334 N N . TYR A 1 181 ? -19.211 9.188 21.785 1.00 94.19 181 TYR A N 1
ATOM 1335 C CA . TYR A 1 181 ? -18.743 7.808 21.613 1.00 94.19 181 TYR A CA 1
ATOM 1336 C C . TYR A 1 181 ? -19.566 6.994 20.609 1.00 94.19 181 TYR A C 1
ATOM 1338 O O . TYR A 1 181 ? -19.082 5.966 20.143 1.00 94.19 181 TYR A O 1
ATOM 1346 N N . ASP A 1 182 ? -20.757 7.466 20.228 1.00 94.69 182 ASP A N 1
ATOM 1347 C CA . ASP A 1 182 ? -21.555 6.869 19.152 1.00 94.69 182 ASP A CA 1
ATOM 1348 C C . ASP A 1 182 ? -21.103 7.337 17.764 1.00 94.69 182 ASP A C 1
ATOM 1350 O O . ASP A 1 182 ? -21.621 6.844 16.772 1.00 94.69 182 ASP A O 1
ATOM 1354 N N . ALA A 1 183 ? -20.190 8.313 17.684 1.00 95.50 183 ALA A N 1
ATOM 1355 C CA . ALA A 1 183 ? -19.730 8.855 16.414 1.00 95.50 183 ALA A CA 1
ATOM 1356 C C . ALA A 1 183 ? -18.886 7.837 15.629 1.00 95.50 183 ALA A C 1
ATOM 1358 O O . ALA A 1 183 ? -17.961 7.231 16.178 1.00 95.50 183 ALA A O 1
ATOM 1359 N N . ASP A 1 184 ? -19.142 7.734 14.323 1.00 95.38 184 ASP A N 1
ATOM 1360 C CA . ASP A 1 184 ? -18.298 6.972 13.399 1.00 95.38 184 ASP A CA 1
ATOM 1361 C C . ASP A 1 184 ? -16.824 7.425 13.474 1.00 95.38 184 ASP A C 1
ATOM 1363 O O . ASP A 1 184 ? -16.494 8.612 13.378 1.00 95.38 184 ASP A O 1
ATOM 1367 N N . LEU A 1 185 ? -15.913 6.455 13.542 1.00 95.69 185 LEU A N 1
ATOM 1368 C CA . LEU A 1 185 ? -14.469 6.659 13.410 1.00 95.69 185 LEU A CA 1
ATOM 1369 C C . LEU A 1 185 ? -14.010 6.078 12.077 1.00 95.69 185 LEU A C 1
ATOM 1371 O O . LEU A 1 185 ? -14.468 5.008 11.681 1.00 95.69 185 LEU A O 1
ATOM 1375 N N . SER A 1 186 ? -13.110 6.748 11.357 1.00 94.00 186 SER A N 1
ATOM 1376 C CA . SER A 1 186 ? -12.612 6.245 10.071 1.00 94.00 186 SER A CA 1
ATOM 1377 C C . SER A 1 186 ? -11.136 6.548 9.853 1.00 94.00 186 SER A C 1
ATOM 1379 O O . SER A 1 186 ? -10.650 7.612 10.233 1.00 94.00 186 SER A O 1
ATOM 1381 N N . VAL A 1 187 ? -10.444 5.619 9.195 1.00 93.69 187 VAL A N 1
ATOM 1382 C CA . VAL A 1 187 ? -9.104 5.817 8.637 1.00 93.69 187 VAL A CA 1
ATOM 1383 C C . VAL A 1 187 ? -9.158 5.609 7.132 1.00 93.69 187 VAL A C 1
ATOM 1385 O O . VAL A 1 187 ? -9.653 4.590 6.650 1.00 93.69 187 VAL A O 1
ATOM 1388 N N . THR A 1 188 ? -8.614 6.579 6.401 1.00 92.81 188 THR A N 1
ATOM 1389 C CA . THR A 1 188 ? -8.637 6.639 4.938 1.00 92.81 188 THR A CA 1
ATOM 1390 C C . THR A 1 188 ? -7.222 6.482 4.389 1.00 92.81 188 THR A C 1
ATOM 1392 O O . THR A 1 188 ? -6.318 7.250 4.726 1.00 92.81 188 THR A O 1
ATOM 1395 N N . ILE A 1 189 ? -7.028 5.488 3.520 1.00 92.19 189 ILE A N 1
ATOM 1396 C CA . ILE A 1 189 ? -5.785 5.280 2.755 1.00 92.19 189 ILE A CA 1
ATOM 1397 C C . ILE A 1 189 ? -5.934 5.813 1.329 1.00 92.19 189 ILE A C 1
ATOM 1399 O O . ILE A 1 189 ? -4.965 6.254 0.708 1.00 92.19 189 ILE A O 1
ATOM 1403 N N . HIS A 1 190 ? -7.151 5.770 0.795 1.00 90.75 190 HIS A N 1
ATOM 1404 C CA . HIS A 1 190 ? -7.499 6.328 -0.502 1.00 90.75 190 HIS A CA 1
ATOM 1405 C C . HIS A 1 190 ? -8.973 6.730 -0.491 1.00 90.75 190 HIS A C 1
ATOM 1407 O O . HIS A 1 190 ? -9.834 5.910 -0.181 1.00 90.75 190 HIS A O 1
ATOM 1413 N N . SER A 1 191 ? -9.253 7.979 -0.856 1.00 87.44 191 SER A N 1
ATOM 1414 C CA . SER A 1 191 ? -10.600 8.468 -1.132 1.00 87.44 191 SER A CA 1
ATOM 1415 C C . SER A 1 191 ? -10.669 9.046 -2.542 1.00 87.44 191 SER A C 1
ATOM 1417 O O . SER A 1 191 ? -9.815 9.836 -2.938 1.00 87.44 191 SER A O 1
ATOM 1419 N N . SER A 1 192 ? -11.707 8.683 -3.291 1.00 84.12 192 SER A N 1
ATOM 1420 C CA . SER A 1 192 ? -12.090 9.341 -4.543 1.00 84.12 192 SER A CA 1
ATOM 1421 C C . SER A 1 192 ? -13.287 10.281 -4.361 1.00 84.12 192 SER A C 1
ATOM 1423 O O . SER A 1 192 ? -13.816 10.798 -5.343 1.00 84.12 192 SER A O 1
ATOM 1425 N N . ILE A 1 193 ? -13.737 10.485 -3.119 1.00 78.31 193 ILE A N 1
ATOM 1426 C CA . ILE A 1 193 ? -14.831 11.390 -2.751 1.00 78.31 193 ILE A CA 1
ATOM 1427 C C . ILE A 1 193 ? -14.296 12.613 -2.003 1.00 78.31 193 ILE A C 1
ATOM 1429 O O . ILE A 1 193 ? -13.235 12.569 -1.384 1.00 78.31 193 ILE A O 1
ATOM 1433 N N . ALA A 1 194 ? -15.030 13.723 -2.083 1.00 62.88 194 ALA A N 1
ATOM 1434 C CA . ALA A 1 194 ? -14.632 14.978 -1.459 1.00 62.88 194 ALA A CA 1
ATOM 1435 C C . ALA A 1 194 ? -14.712 14.921 0.088 1.00 62.88 194 ALA A C 1
ATOM 1437 O O . ALA A 1 194 ? -15.674 14.353 0.611 1.00 62.88 194 ALA A O 1
ATOM 1438 N N . PRO A 1 195 ? -13.778 15.571 0.814 1.00 63.88 195 PRO A N 1
ATOM 1439 C CA . PRO A 1 195 ? -12.563 16.200 0.293 1.00 63.88 195 PRO A CA 1
ATOM 1440 C C . PRO A 1 195 ? -11.580 15.139 -0.227 1.00 63.88 195 PRO A C 1
ATOM 1442 O O . PRO A 1 195 ? -11.321 14.142 0.438 1.00 63.88 195 PRO A O 1
ATOM 1445 N N . MET A 1 196 ? -11.062 15.346 -1.444 1.00 67.88 196 MET A N 1
ATOM 1446 C CA . MET A 1 196 ? -10.141 14.399 -2.070 1.00 67.88 196 MET A CA 1
ATOM 1447 C C . MET A 1 196 ? -8.798 14.455 -1.345 1.00 67.88 196 MET A C 1
ATOM 1449 O O . MET A 1 196 ? -8.038 15.408 -1.512 1.00 67.88 196 MET A O 1
ATOM 1453 N N . GLU A 1 197 ? -8.501 13.433 -0.554 1.00 71.69 197 GLU A N 1
ATOM 1454 C CA . GLU A 1 197 ? -7.146 13.175 -0.082 1.00 71.69 197 GLU A CA 1
ATOM 1455 C C . GLU A 1 197 ? -6.423 12.302 -1.108 1.00 71.69 197 GLU A C 1
ATOM 1457 O O . GLU A 1 197 ? -6.965 11.305 -1.593 1.00 71.69 197 GLU A O 1
ATOM 1462 N N . GLY A 1 198 ? -5.195 12.691 -1.464 1.00 79.00 198 GLY A N 1
ATOM 1463 C CA . GLY A 1 198 ? -4.372 11.905 -2.376 1.00 79.00 198 GLY A CA 1
ATOM 1464 C C . GLY A 1 198 ? -4.156 10.482 -1.839 1.00 79.00 198 GLY A C 1
ATOM 1465 O O . GLY A 1 198 ? -4.031 10.300 -0.627 1.00 79.00 198 GLY A O 1
ATOM 1466 N N . PRO A 1 199 ? -4.109 9.458 -2.708 1.00 88.81 199 PRO A N 1
ATOM 1467 C CA . PRO A 1 199 ? -3.913 8.078 -2.284 1.00 88.81 199 PRO A CA 1
ATOM 1468 C C . PRO A 1 199 ? -2.568 7.915 -1.571 1.00 88.81 199 PRO A C 1
ATOM 1470 O O . PRO A 1 199 ? -1.501 8.059 -2.162 1.00 88.81 199 PRO A O 1
ATOM 1473 N N . ARG A 1 200 ? -2.632 7.546 -0.295 1.00 91.31 200 ARG A N 1
ATOM 1474 C CA . ARG A 1 200 ? -1.492 7.498 0.633 1.00 91.31 200 ARG A CA 1
ATOM 1475 C C . ARG A 1 200 ? -0.566 6.304 0.417 1.00 91.31 200 ARG A C 1
ATOM 1477 O O . ARG A 1 200 ? 0.569 6.260 0.870 1.00 91.31 200 ARG A O 1
ATOM 1484 N N . HIS A 1 201 ? -1.062 5.330 -0.331 1.00 92.00 201 HIS A N 1
ATOM 1485 C CA . HIS A 1 201 ? -0.340 4.136 -0.742 1.00 92.00 201 HIS A CA 1
ATOM 1486 C C . HIS A 1 201 ? 0.367 4.308 -2.098 1.00 92.00 201 HIS A C 1
ATOM 1488 O O . HIS A 1 201 ? 0.952 3.341 -2.594 1.00 92.00 201 HIS A O 1
ATOM 1494 N N . LEU A 1 202 ? 0.321 5.509 -2.698 1.00 92.62 202 LEU A N 1
ATOM 1495 C CA . LEU A 1 202 ? 0.964 5.836 -3.971 1.00 92.62 202 LEU A CA 1
ATOM 1496 C C . LEU A 1 202 ? 2.006 6.961 -3.822 1.00 92.62 202 LEU A C 1
ATOM 1498 O O . LEU A 1 202 ? 1.870 7.877 -3.009 1.00 92.62 202 LEU A O 1
ATOM 1502 N N . GLY A 1 203 ? 3.026 6.901 -4.673 1.00 90.94 203 GLY A N 1
ATOM 1503 C CA . GLY A 1 203 ? 3.942 7.994 -4.996 1.00 90.94 203 GLY A CA 1
ATOM 1504 C C . GLY A 1 203 ? 4.013 8.186 -6.511 1.00 90.94 203 GLY A C 1
ATOM 1505 O O . GLY A 1 203 ? 3.380 7.450 -7.266 1.00 90.94 203 GLY A O 1
ATOM 1506 N N . GLN A 1 204 ? 4.769 9.172 -6.974 1.00 91.38 204 GLN A N 1
ATOM 1507 C CA . GLN A 1 204 ? 4.915 9.497 -8.393 1.00 91.38 204 GLN A CA 1
ATOM 1508 C C . GLN A 1 204 ? 6.370 9.368 -8.823 1.00 91.38 204 GLN A C 1
ATOM 1510 O O . GLN A 1 204 ? 7.260 9.839 -8.127 1.00 91.38 204 GLN A O 1
ATOM 1515 N N . LEU A 1 205 ? 6.627 8.780 -9.983 1.00 91.25 205 LEU A N 1
ATOM 1516 C CA . LEU A 1 205 ? 7.982 8.582 -10.492 1.00 91.25 205 LEU A CA 1
ATOM 1517 C C . LEU A 1 205 ? 8.192 9.300 -11.813 1.00 91.25 205 LEU A C 1
ATOM 1519 O O . LEU A 1 205 ? 7.360 9.183 -12.710 1.00 91.25 205 LEU A O 1
ATOM 1523 N N . THR A 1 206 ? 9.334 9.967 -11.945 1.00 90.88 206 THR A N 1
ATOM 1524 C CA . THR A 1 206 ? 9.795 10.552 -13.208 1.00 90.88 206 THR A CA 1
ATOM 1525 C C . THR A 1 206 ? 11.158 9.972 -13.547 1.00 90.88 206 THR A C 1
ATOM 1527 O O . THR A 1 206 ? 12.046 9.940 -12.695 1.00 90.88 206 THR A O 1
ATOM 1530 N N . PHE A 1 207 ? 11.348 9.532 -14.788 1.00 92.44 207 PHE A N 1
ATOM 1531 C CA . PHE A 1 207 ? 12.596 8.910 -15.217 1.00 92.44 207 PHE A CA 1
ATOM 1532 C C . PHE A 1 207 ? 13.288 9.752 -16.279 1.00 92.44 207 PHE A C 1
ATOM 1534 O O . PHE A 1 207 ? 12.652 10.214 -17.225 1.00 92.44 207 PHE A O 1
ATOM 1541 N N . ARG A 1 208 ? 14.606 9.900 -16.156 1.00 92.12 208 ARG A N 1
ATOM 1542 C CA . ARG A 1 208 ? 15.471 10.469 -17.192 1.00 92.12 208 ARG A CA 1
ATOM 1543 C C . ARG A 1 208 ? 16.443 9.416 -17.674 1.00 92.12 208 ARG A C 1
ATOM 1545 O O . ARG A 1 208 ? 17.220 8.891 -16.881 1.00 92.12 208 ARG A O 1
ATOM 1552 N N . THR A 1 209 ? 16.408 9.120 -18.964 1.00 89.94 209 THR A N 1
ATOM 1553 C CA . THR A 1 209 ? 17.305 8.144 -19.580 1.00 89.94 209 THR A CA 1
ATOM 1554 C C . THR A 1 209 ? 18.329 8.851 -20.451 1.00 89.94 209 THR A C 1
ATOM 1556 O O . THR A 1 209 ? 17.956 9.605 -21.349 1.00 89.94 209 THR A O 1
ATOM 1559 N N . VAL A 1 210 ? 19.609 8.601 -20.190 1.00 90.62 210 VAL A N 1
ATOM 1560 C CA . VAL A 1 210 ? 20.736 9.109 -20.978 1.00 90.62 210 VAL A CA 1
ATOM 1561 C C . VAL A 1 210 ? 21.196 8.012 -21.930 1.00 90.62 210 VAL A C 1
ATOM 1563 O O . VAL A 1 210 ? 21.443 6.880 -21.506 1.00 90.62 210 VAL A O 1
ATOM 1566 N N . LEU A 1 211 ? 21.274 8.346 -23.218 1.00 89.12 211 LEU A N 1
ATOM 1567 C CA . LEU A 1 211 ? 21.633 7.406 -24.276 1.00 89.12 211 LEU A CA 1
ATOM 1568 C C . LEU A 1 211 ? 23.113 7.499 -24.670 1.00 89.12 211 LEU A C 1
ATOM 1570 O O . LEU A 1 211 ? 23.675 8.600 -24.666 1.00 89.12 211 LEU A O 1
ATOM 1574 N N . PRO A 1 212 ? 23.723 6.372 -25.087 1.00 88.19 212 PRO A N 1
ATOM 1575 C CA . PRO A 1 212 ? 25.104 6.349 -25.545 1.00 88.19 212 PRO A CA 1
ATOM 1576 C C . PRO A 1 212 ? 25.269 7.128 -26.857 1.00 88.19 212 PRO A C 1
ATOM 1578 O O . PRO A 1 212 ? 24.306 7.552 -27.501 1.00 88.19 212 PRO A O 1
ATOM 1581 N N . SER A 1 213 ? 26.516 7.319 -27.281 1.00 86.50 213 SER A N 1
ATOM 1582 C CA . SER A 1 213 ? 26.845 7.868 -28.596 1.00 86.50 213 SER A CA 1
ATOM 1583 C C . SER A 1 213 ? 28.009 7.075 -29.201 1.00 86.50 213 SER A C 1
ATOM 1585 O O . SER A 1 213 ? 29.072 7.027 -28.580 1.00 86.50 213 SER A O 1
ATOM 1587 N N . PRO A 1 214 ? 27.851 6.458 -30.392 1.00 90.62 214 PRO A N 1
ATOM 1588 C CA . PRO A 1 214 ? 26.694 6.529 -31.295 1.00 90.62 214 PRO A CA 1
ATOM 1589 C C . PRO A 1 214 ? 25.537 5.581 -30.913 1.00 90.62 214 PRO A C 1
ATOM 1591 O O . PRO A 1 214 ? 25.746 4.550 -30.283 1.00 90.62 214 PRO A O 1
ATOM 1594 N N . VAL A 1 215 ? 24.316 5.896 -31.369 1.00 91.50 215 VAL A N 1
ATOM 1595 C CA . VAL A 1 215 ? 23.135 5.011 -31.278 1.00 91.50 215 VAL A CA 1
ATOM 1596 C C . VAL A 1 215 ? 22.865 4.381 -32.650 1.00 91.50 215 VAL A C 1
ATOM 1598 O O . VAL A 1 215 ? 22.816 5.121 -33.637 1.00 91.50 215 VAL A O 1
ATOM 1601 N N . PRO A 1 216 ? 22.665 3.051 -32.759 1.00 91.50 216 PRO A N 1
ATOM 1602 C CA . PRO A 1 216 ? 22.325 2.417 -34.031 1.00 91.50 216 PRO A CA 1
ATOM 1603 C C . PRO A 1 216 ? 21.012 2.961 -34.612 1.00 91.50 216 PRO A C 1
ATOM 1605 O O . PRO A 1 216 ? 20.039 3.174 -33.885 1.00 91.50 216 PRO A O 1
ATOM 1608 N N . ALA A 1 217 ? 20.962 3.158 -35.931 1.00 90.94 217 ALA A N 1
ATOM 1609 C CA . ALA A 1 217 ? 19.768 3.663 -36.604 1.00 90.94 217 ALA A CA 1
ATOM 1610 C C . ALA A 1 217 ? 18.556 2.739 -36.385 1.00 90.94 217 ALA A C 1
ATOM 1612 O O . ALA A 1 217 ? 18.680 1.516 -36.440 1.00 90.94 217 ALA A O 1
ATOM 1613 N N . GLY A 1 218 ? 17.382 3.333 -36.148 1.00 91.88 218 GLY A N 1
ATOM 1614 C CA . GLY A 1 218 ? 16.150 2.582 -35.880 1.00 91.88 218 GLY A CA 1
ATOM 1615 C C . GLY A 1 218 ? 16.097 1.931 -34.494 1.00 91.88 218 GLY A C 1
ATOM 1616 O O . GLY A 1 218 ? 15.315 1.002 -34.295 1.00 91.88 218 GLY A O 1
ATOM 1617 N N . SER A 1 219 ? 16.931 2.383 -33.552 1.00 94.44 219 SER A N 1
ATOM 1618 C CA . SER A 1 219 ? 16.849 1.935 -32.163 1.00 94.44 219 SER A CA 1
ATOM 1619 C C . SER A 1 219 ? 15.787 2.704 -31.381 1.00 94.44 219 SER A C 1
ATOM 1621 O O . SER A 1 219 ? 15.583 3.903 -31.586 1.00 94.44 219 SER A O 1
ATOM 1623 N N . SER A 1 220 ? 15.173 2.015 -30.431 1.00 95.00 220 SER A N 1
ATOM 1624 C CA . SER A 1 220 ? 14.281 2.569 -29.422 1.00 95.00 220 SER A CA 1
ATOM 1625 C C . SER A 1 220 ? 14.858 2.307 -28.039 1.00 95.00 220 SER A C 1
ATOM 1627 O O . SER A 1 220 ? 15.450 1.255 -27.783 1.00 95.00 220 SER A O 1
ATOM 1629 N N . VAL A 1 221 ? 14.678 3.261 -27.135 1.00 95.19 221 VAL A N 1
ATOM 1630 C CA . VAL A 1 221 ? 14.881 3.023 -25.711 1.00 95.19 221 VAL A CA 1
ATOM 1631 C C . VAL A 1 221 ? 13.606 2.422 -25.144 1.00 95.19 221 VAL A C 1
ATOM 1633 O O . VAL A 1 221 ? 12.522 2.926 -25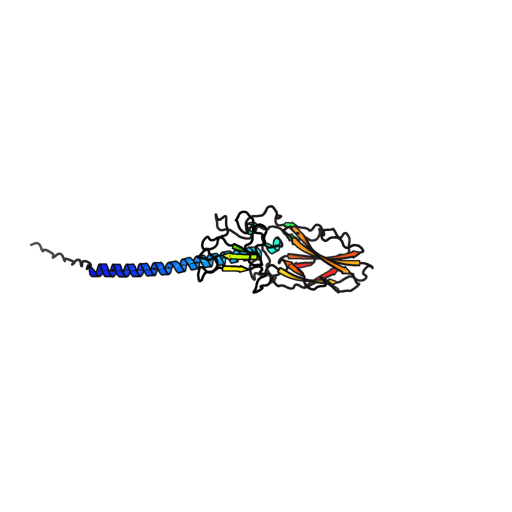.414 1.00 95.19 221 VAL A O 1
ATOM 1636 N N . VAL A 1 222 ? 13.733 1.350 -24.373 1.00 96.12 222 VAL A N 1
ATOM 1637 C CA . VAL A 1 222 ? 12.643 0.735 -23.615 1.00 96.12 222 VAL A CA 1
ATOM 1638 C C . VAL A 1 222 ? 12.991 0.863 -22.141 1.00 96.12 222 VAL A C 1
ATOM 1640 O O . VAL A 1 222 ? 14.036 0.387 -21.708 1.00 96.12 222 VAL A O 1
ATOM 1643 N N . LEU A 1 223 ? 12.135 1.507 -21.361 1.00 96.31 223 LEU A N 1
ATOM 1644 C CA . LEU A 1 223 ? 12.270 1.646 -19.918 1.00 96.31 223 LEU A CA 1
ATOM 1645 C C . LEU A 1 223 ? 11.258 0.732 -19.238 1.00 96.31 223 LEU A C 1
ATOM 1647 O O . LEU A 1 223 ? 10.057 0.862 -19.473 1.00 96.31 223 LEU A O 1
ATOM 1651 N N . ARG A 1 224 ? 11.730 -0.164 -18.371 1.00 97.25 224 ARG A N 1
ATOM 1652 C CA . ARG A 1 224 ? 10.868 -1.016 -17.546 1.00 97.25 224 ARG A CA 1
ATOM 1653 C C . ARG A 1 224 ? 10.996 -0.646 -16.082 1.00 97.25 224 ARG A C 1
ATOM 1655 O O . ARG A 1 224 ? 12.104 -0.566 -15.548 1.00 97.25 224 ARG A O 1
ATOM 1662 N N . LEU A 1 225 ? 9.848 -0.467 -15.443 1.00 97.50 225 LEU A N 1
ATOM 1663 C CA . LEU A 1 225 ? 9.715 -0.350 -14.002 1.00 97.50 225 LEU A CA 1
ATOM 1664 C C . LEU A 1 225 ? 9.249 -1.694 -13.444 1.00 97.50 225 LEU A C 1
ATOM 1666 O O . LEU A 1 225 ? 8.247 -2.253 -13.889 1.00 97.50 225 LEU A O 1
ATOM 1670 N N . TYR A 1 226 ? 9.967 -2.193 -12.449 1.00 97.94 226 TYR A N 1
ATOM 1671 C CA . TYR A 1 226 ? 9.737 -3.476 -11.803 1.00 97.94 226 TYR A CA 1
ATOM 1672 C C . TYR A 1 226 ? 9.250 -3.287 -10.372 1.00 97.94 226 TYR A C 1
ATOM 1674 O O . TYR A 1 226 ? 9.737 -2.422 -9.635 1.00 97.94 226 TYR A O 1
ATOM 1682 N N . GLY A 1 227 ? 8.308 -4.129 -9.966 1.00 97.44 227 GLY A N 1
ATOM 1683 C CA . GLY A 1 227 ? 7.724 -4.110 -8.634 1.00 97.44 227 GLY A CA 1
ATOM 1684 C C . GLY A 1 227 ? 6.776 -5.284 -8.404 1.00 97.44 227 GLY A C 1
ATOM 1685 O O . GLY A 1 227 ? 6.500 -6.052 -9.328 1.00 97.44 227 GLY A O 1
ATOM 1686 N N . PRO A 1 228 ? 6.292 -5.454 -7.169 1.00 97.38 228 PRO A N 1
ATOM 1687 C CA . PRO A 1 228 ? 5.315 -6.481 -6.864 1.00 97.38 228 PRO A CA 1
ATOM 1688 C C . PRO A 1 228 ? 3.960 -6.165 -7.516 1.00 97.38 228 PRO A C 1
ATOM 1690 O O . PRO A 1 228 ? 3.492 -5.027 -7.488 1.00 97.38 228 PRO A O 1
ATOM 1693 N N . VAL A 1 229 ? 3.321 -7.195 -8.066 1.00 96.19 229 VAL A N 1
ATOM 1694 C CA . VAL A 1 229 ? 1.934 -7.220 -8.540 1.00 96.19 229 VAL A CA 1
ATOM 1695 C C . VAL A 1 229 ? 1.306 -8.480 -7.969 1.00 96.19 229 VAL A C 1
ATOM 1697 O O . VAL A 1 229 ? 1.708 -9.591 -8.313 1.00 96.19 229 VAL A O 1
ATOM 1700 N N . ASN A 1 230 ? 0.350 -8.327 -7.051 1.00 95.38 230 ASN A N 1
ATOM 1701 C CA . ASN A 1 230 ? -0.218 -9.455 -6.301 1.00 95.38 230 ASN A CA 1
ATOM 1702 C C . ASN A 1 230 ? 0.869 -10.328 -5.637 1.00 95.38 230 ASN A C 1
ATOM 1704 O O . ASN A 1 230 ? 0.789 -11.553 -5.624 1.00 95.38 230 ASN A O 1
ATOM 1708 N N . GLY A 1 231 ? 1.926 -9.694 -5.123 1.00 95.69 231 GLY A N 1
ATOM 1709 C CA . GLY A 1 231 ? 3.053 -10.361 -4.468 1.00 95.69 231 GLY A CA 1
ATOM 1710 C C . GLY A 1 231 ? 4.063 -11.021 -5.407 1.00 95.69 231 GLY A C 1
ATOM 1711 O O . GLY A 1 231 ? 5.139 -11.392 -4.949 1.00 95.69 231 GLY A O 1
ATOM 1712 N N . ALA A 1 232 ? 3.781 -11.147 -6.702 1.00 96.75 232 ALA A N 1
ATOM 1713 C CA . ALA A 1 232 ? 4.763 -11.610 -7.676 1.00 96.75 232 ALA A CA 1
ATOM 1714 C C . ALA A 1 232 ? 5.570 -10.425 -8.215 1.00 96.75 232 ALA A C 1
ATOM 1716 O O . ALA A 1 232 ? 5.006 -9.376 -8.513 1.00 96.75 232 ALA A O 1
ATOM 1717 N N . LEU A 1 233 ? 6.885 -10.579 -8.366 1.00 97.38 233 LEU A N 1
ATOM 1718 C CA . LEU A 1 233 ? 7.707 -9.550 -9.001 1.00 97.38 233 LEU A CA 1
ATOM 1719 C C . LEU A 1 233 ? 7.482 -9.559 -10.518 1.00 97.38 233 LEU A C 1
ATOM 1721 O O . LEU A 1 233 ? 7.712 -10.582 -11.160 1.00 97.38 233 LEU A O 1
ATOM 1725 N N . GLN A 1 234 ? 7.042 -8.430 -11.073 1.00 97.25 234 GLN A N 1
ATOM 1726 C CA . GLN A 1 234 ? 6.686 -8.270 -12.488 1.00 97.25 234 GLN A CA 1
ATOM 1727 C C . GLN A 1 234 ? 7.121 -6.893 -13.012 1.00 97.25 234 GLN A C 1
ATOM 1729 O O . GLN A 1 234 ? 7.544 -6.017 -12.242 1.00 97.25 234 GLN A O 1
ATOM 1734 N N . THR A 1 235 ? 7.018 -6.679 -14.322 1.00 97.31 235 THR A N 1
ATOM 1735 C CA . THR A 1 235 ? 7.089 -5.346 -14.926 1.00 97.31 235 THR A CA 1
ATOM 1736 C C . THR A 1 235 ? 5.766 -4.617 -14.695 1.00 97.31 235 THR A C 1
ATOM 1738 O O . THR A 1 235 ? 4.747 -4.929 -15.301 1.00 97.31 235 THR A O 1
ATOM 1741 N N . ILE A 1 236 ? 5.784 -3.612 -13.818 1.00 96.25 236 ILE A N 1
ATOM 1742 C CA . ILE A 1 236 ? 4.589 -2.829 -13.469 1.00 96.25 236 ILE A CA 1
ATOM 1743 C C . ILE A 1 236 ? 4.272 -1.740 -14.490 1.00 96.25 236 ILE A C 1
ATOM 1745 O O . ILE A 1 236 ? 3.142 -1.262 -14.542 1.00 96.25 236 ILE A O 1
ATOM 1749 N N . ALA A 1 237 ? 5.269 -1.330 -15.275 1.00 96.25 237 ALA A N 1
ATOM 1750 C CA . ALA A 1 237 ? 5.094 -0.431 -16.403 1.00 96.25 237 ALA A CA 1
ATOM 1751 C C . ALA A 1 237 ? 6.260 -0.557 -17.389 1.00 96.25 237 ALA A C 1
ATOM 1753 O O . ALA A 1 237 ? 7.406 -0.784 -16.991 1.00 96.25 237 ALA A O 1
ATOM 1754 N N . GLN A 1 238 ? 5.954 -0.370 -18.671 1.00 96.25 238 GLN A N 1
ATOM 1755 C CA . GLN A 1 238 ? 6.928 -0.270 -19.749 1.00 96.25 238 GLN A CA 1
ATOM 1756 C C . GLN A 1 238 ? 6.620 0.973 -20.579 1.00 96.25 238 GLN A C 1
ATOM 1758 O O . GLN A 1 238 ? 5.465 1.217 -20.929 1.00 96.25 238 GLN A O 1
ATOM 1763 N N . TRP A 1 239 ? 7.661 1.725 -20.913 1.00 96.56 239 TRP A N 1
ATOM 1764 C CA . TRP A 1 239 ? 7.588 2.846 -21.842 1.00 96.56 239 TRP A CA 1
ATOM 1765 C C . TRP A 1 239 ? 8.684 2.731 -22.878 1.00 96.56 239 TRP A C 1
ATOM 1767 O O . TRP A 1 239 ? 9.736 2.150 -22.616 1.00 96.56 239 TRP A O 1
ATOM 1777 N N . ASP A 1 240 ? 8.457 3.338 -24.029 1.00 94.69 240 ASP A N 1
ATOM 1778 C CA . ASP A 1 240 ? 9.424 3.384 -25.105 1.00 94.69 240 ASP A CA 1
ATOM 1779 C C . ASP A 1 240 ? 9.478 4.765 -25.758 1.00 94.69 240 ASP A C 1
ATOM 1781 O O . ASP A 1 240 ? 8.548 5.569 -25.665 1.00 94.69 240 ASP A O 1
ATOM 1785 N N . ALA A 1 241 ? 10.616 5.057 -26.378 1.00 94.56 241 ALA A N 1
ATOM 1786 C CA . ALA A 1 241 ? 10.815 6.238 -27.203 1.00 94.56 241 ALA A CA 1
ATOM 1787 C C . ALA A 1 241 ? 11.881 5.968 -28.266 1.00 94.56 241 ALA A C 1
ATOM 1789 O O . ALA A 1 241 ? 12.771 5.135 -28.081 1.00 94.56 241 ALA A O 1
ATOM 1790 N N . ALA A 1 242 ? 11.825 6.710 -29.372 1.00 93.31 242 ALA A N 1
ATOM 1791 C CA . ALA A 1 242 ? 12.879 6.672 -30.379 1.00 93.31 242 ALA A CA 1
ATOM 1792 C C . ALA A 1 242 ? 14.217 7.113 -29.762 1.00 93.31 242 ALA A C 1
ATOM 1794 O O . ALA A 1 242 ? 14.291 8.150 -29.098 1.00 93.31 242 ALA A O 1
ATOM 1795 N N . ALA A 1 243 ? 15.274 6.330 -29.978 1.00 90.69 243 ALA A N 1
ATOM 1796 C CA . ALA A 1 243 ? 16.586 6.623 -29.424 1.00 90.69 243 ALA A CA 1
ATOM 1797 C C . ALA A 1 243 ? 17.347 7.605 -30.328 1.00 90.69 243 ALA A C 1
ATOM 1799 O O . ALA A 1 243 ? 17.520 7.369 -31.524 1.00 90.69 243 ALA A O 1
ATOM 1800 N N . ALA A 1 244 ? 17.833 8.699 -29.744 1.00 87.94 244 ALA A N 1
ATOM 1801 C CA . ALA A 1 244 ? 18.683 9.680 -30.412 1.00 87.94 244 ALA A CA 1
ATOM 1802 C C . ALA A 1 244 ? 20.022 9.793 -29.671 1.00 87.94 244 ALA A C 1
ATOM 1804 O O . ALA A 1 244 ? 20.057 9.843 -28.442 1.00 87.94 244 ALA A O 1
ATOM 1805 N N . ALA A 1 245 ? 21.130 9.805 -30.415 1.00 83.25 245 ALA A N 1
ATOM 1806 C CA . ALA A 1 245 ? 22.469 9.816 -29.829 1.00 83.25 245 ALA A CA 1
ATOM 1807 C C . ALA A 1 245 ? 22.693 11.052 -28.947 1.00 83.25 245 ALA A C 1
ATOM 1809 O O . ALA A 1 245 ? 22.419 12.176 -29.369 1.00 83.25 245 ALA A O 1
ATOM 1810 N N . GLY A 1 246 ? 23.187 10.832 -27.724 1.00 77.94 246 GLY A N 1
ATOM 1811 C CA . GLY A 1 246 ? 23.422 11.892 -26.738 1.00 77.94 246 GLY A CA 1
ATOM 1812 C C . GLY A 1 246 ? 22.158 12.592 -26.222 1.00 77.94 246 GLY A C 1
ATOM 1813 O O . GLY A 1 246 ? 22.274 13.601 -25.528 1.00 77.94 246 GLY A O 1
ATOM 1814 N N . ALA A 1 247 ? 20.962 12.095 -26.555 1.00 84.69 247 ALA A N 1
ATOM 1815 C CA . ALA A 1 247 ? 19.721 12.649 -26.041 1.00 84.69 247 ALA A CA 1
ATOM 1816 C C . ALA A 1 247 ? 19.469 12.196 -24.598 1.00 84.69 247 ALA A C 1
ATOM 1818 O O . ALA A 1 247 ? 19.725 11.049 -24.224 1.00 84.69 247 ALA A O 1
ATOM 1819 N N . GLU A 1 248 ? 18.904 13.106 -23.812 1.00 89.75 248 GLU A N 1
ATOM 1820 C CA . GLU A 1 248 ? 18.260 12.789 -22.546 1.00 89.75 248 GLU A CA 1
ATOM 1821 C C . GLU A 1 248 ? 16.751 12.711 -22.782 1.00 89.75 248 GLU A C 1
ATOM 1823 O O . GLU A 1 248 ? 16.133 13.669 -23.252 1.00 89.75 248 GLU A O 1
ATOM 1828 N N . ILE A 1 249 ? 16.161 11.556 -22.487 1.00 89.00 249 ILE A N 1
ATOM 1829 C CA . ILE A 1 249 ? 14.742 11.282 -22.722 1.00 89.00 249 ILE A CA 1
ATOM 1830 C C . ILE A 1 249 ? 14.032 11.175 -21.376 1.00 89.00 249 ILE A C 1
ATOM 1832 O O . ILE A 1 249 ? 14.445 10.402 -20.511 1.00 89.00 249 ILE A O 1
ATOM 1836 N N . VAL A 1 250 ? 12.945 11.929 -21.210 1.00 89.12 250 VAL A N 1
ATOM 1837 C CA . VAL A 1 250 ? 12.064 11.818 -20.042 1.00 89.12 250 VAL A CA 1
ATOM 1838 C C . VAL A 1 250 ? 10.958 10.812 -20.342 1.00 89.12 250 VAL A C 1
ATOM 1840 O O . VAL A 1 250 ? 10.243 10.954 -21.335 1.00 89.12 250 VAL A O 1
ATOM 1843 N N . LEU A 1 251 ? 10.817 9.801 -19.488 1.00 86.94 251 LEU A N 1
ATOM 1844 C CA . LEU A 1 251 ? 9.767 8.789 -19.576 1.00 86.94 251 LEU A CA 1
ATOM 1845 C C . LEU A 1 251 ? 9.002 8.715 -18.241 1.00 86.94 251 LEU A C 1
ATOM 1847 O O . LEU A 1 251 ? 9.638 8.799 -17.188 1.00 86.94 251 LEU A O 1
ATOM 1851 N N . PRO A 1 252 ? 7.668 8.532 -18.259 1.00 88.62 252 PRO A N 1
ATOM 1852 C CA . PRO A 1 252 ? 6.792 8.605 -19.432 1.00 88.62 252 PRO A CA 1
ATOM 1853 C C . PRO A 1 252 ? 6.751 10.010 -20.062 1.00 88.62 252 PRO A C 1
ATOM 1855 O O . PRO A 1 252 ? 6.871 11.018 -19.373 1.00 88.62 252 PRO A O 1
ATOM 1858 N N . ALA A 1 253 ? 6.503 10.091 -21.375 1.00 80.44 253 ALA A N 1
ATOM 1859 C CA . ALA A 1 253 ? 6.448 11.365 -22.112 1.00 80.44 253 ALA A CA 1
ATOM 1860 C C . ALA A 1 253 ? 5.354 12.343 -21.611 1.00 80.44 253 ALA A C 1
ATOM 1862 O O . ALA A 1 253 ? 5.371 13.521 -21.957 1.00 80.44 253 ALA A O 1
ATOM 1863 N N . GLY A 1 254 ? 4.411 11.859 -20.793 1.00 76.75 254 GLY A N 1
ATOM 1864 C CA . GLY A 1 254 ? 3.332 12.633 -20.172 1.00 76.75 254 GLY A CA 1
ATOM 1865 C C . GLY A 1 254 ? 3.600 13.123 -18.742 1.00 76.75 254 GLY A C 1
ATOM 1866 O O . GLY A 1 254 ? 2.685 13.672 -18.135 1.00 76.75 254 GLY A O 1
ATOM 1867 N N . GLY A 1 255 ? 4.804 12.931 -18.190 1.00 83.75 255 GLY A N 1
ATOM 1868 C CA . GLY A 1 255 ? 5.167 13.402 -16.849 1.00 83.75 255 GLY A CA 1
ATOM 1869 C C . GLY A 1 255 ? 5.486 12.263 -15.887 1.00 83.75 255 GLY A C 1
ATOM 1870 O O . GLY A 1 255 ? 6.377 11.466 -16.161 1.00 83.75 255 GLY A O 1
ATOM 1871 N N . SER A 1 256 ? 4.801 12.207 -14.744 1.00 88.31 256 SER A N 1
ATOM 1872 C CA . SER A 1 256 ? 5.068 11.210 -13.708 1.00 88.31 256 SER A CA 1
ATOM 1873 C C . SER A 1 256 ? 4.138 9.999 -13.784 1.00 88.31 256 SER A C 1
ATOM 1875 O O . SER A 1 256 ? 3.010 10.084 -14.268 1.00 88.31 256 SER A O 1
ATOM 1877 N N . TYR A 1 257 ? 4.605 8.862 -13.273 1.00 92.75 257 TYR A N 1
ATOM 1878 C CA . TYR A 1 257 ? 3.823 7.635 -13.151 1.00 92.75 257 TYR A CA 1
ATOM 1879 C C . TYR A 1 257 ? 3.437 7.355 -11.690 1.00 92.75 257 TYR A C 1
ATOM 1881 O O . TYR A 1 257 ? 4.341 7.287 -10.850 1.00 92.75 257 TYR A O 1
ATOM 1889 N N . PRO A 1 258 ? 2.145 7.133 -11.367 1.00 93.31 258 PRO A N 1
ATOM 1890 C CA . PRO A 1 258 ? 1.744 6.688 -10.040 1.00 93.31 258 PRO A CA 1
ATOM 1891 C C . PRO A 1 258 ? 2.211 5.249 -9.800 1.00 93.31 258 PRO A C 1
ATOM 1893 O O . PRO A 1 258 ? 1.811 4.327 -10.506 1.00 93.31 258 PRO A O 1
ATOM 1896 N N . ALA A 1 259 ? 3.019 5.039 -8.769 1.00 94.69 259 ALA A N 1
ATOM 1897 C CA . ALA A 1 259 ? 3.458 3.719 -8.336 1.00 94.69 259 ALA A CA 1
ATOM 1898 C C . ALA A 1 259 ? 3.071 3.490 -6.876 1.00 94.69 259 ALA A C 1
ATOM 1900 O O . ALA A 1 259 ? 3.060 4.420 -6.072 1.00 94.69 259 ALA A O 1
ATOM 1901 N N . THR A 1 260 ? 2.777 2.243 -6.515 1.00 95.31 260 THR A N 1
ATOM 1902 C CA . THR A 1 260 ? 2.587 1.874 -5.110 1.00 95.31 260 THR A CA 1
ATOM 1903 C C . THR A 1 260 ? 3.873 2.084 -4.320 1.00 95.31 260 THR A C 1
ATOM 1905 O O . THR A 1 260 ? 4.970 1.929 -4.864 1.00 95.31 260 THR A O 1
ATOM 1908 N N . ILE A 1 261 ? 3.740 2.436 -3.040 1.00 94.06 261 ILE A N 1
ATOM 1909 C CA . ILE A 1 261 ? 4.888 2.626 -2.147 1.00 94.06 261 ILE A CA 1
ATOM 1910 C C . ILE A 1 261 ? 5.734 1.352 -2.030 1.00 94.06 261 ILE A C 1
ATOM 1912 O O . ILE A 1 261 ? 5.243 0.239 -2.232 1.00 94.06 261 ILE A O 1
ATOM 1916 N N . GLY A 1 262 ? 7.008 1.514 -1.684 1.00 93.44 262 GLY A N 1
ATOM 1917 C CA . GLY A 1 262 ? 7.944 0.415 -1.453 1.00 93.44 262 GLY A CA 1
ATOM 1918 C C . GLY A 1 262 ? 9.092 0.338 -2.463 1.00 93.44 262 GLY A C 1
ATOM 1919 O O . GLY A 1 262 ? 9.266 1.233 -3.295 1.00 93.44 262 GLY A O 1
ATOM 1920 N N . PRO A 1 263 ? 9.911 -0.724 -2.368 1.00 93.69 263 PRO A N 1
ATOM 1921 C CA . PRO A 1 263 ? 11.083 -0.909 -3.213 1.00 93.69 263 PRO A CA 1
ATOM 1922 C C . PRO A 1 263 ? 10.688 -1.292 -4.640 1.00 93.69 263 PRO A C 1
ATOM 1924 O O . PRO A 1 263 ? 9.899 -2.209 -4.871 1.00 93.69 263 PRO A O 1
ATOM 1927 N N . ARG A 1 264 ? 11.261 -0.596 -5.611 1.00 96.12 264 ARG A N 1
ATOM 1928 C CA . ARG A 1 264 ? 11.113 -0.798 -7.051 1.00 96.12 264 ARG A CA 1
ATOM 1929 C C . ARG A 1 264 ? 12.496 -0.830 -7.689 1.00 96.12 264 ARG A C 1
ATOM 1931 O O . ARG A 1 264 ? 13.500 -0.477 -7.069 1.00 96.12 264 ARG A O 1
ATOM 1938 N N . ALA A 1 265 ? 12.551 -1.249 -8.939 1.00 96.81 265 ALA A N 1
ATOM 1939 C CA . ALA A 1 265 ? 13.763 -1.175 -9.738 1.00 96.81 265 ALA A CA 1
ATOM 1940 C C . ALA A 1 265 ? 13.402 -0.681 -11.123 1.00 96.81 265 ALA A C 1
ATOM 1942 O O . ALA A 1 265 ? 12.350 -1.028 -11.652 1.00 96.81 265 ALA A O 1
ATOM 1943 N N . VAL A 1 266 ? 14.282 0.106 -11.718 1.00 97.00 266 VAL A N 1
ATOM 1944 C CA . VAL A 1 266 ? 14.141 0.529 -13.103 1.00 97.00 266 VAL A CA 1
ATOM 1945 C C . VAL A 1 266 ? 15.351 0.073 -13.902 1.00 97.00 266 VAL A C 1
ATOM 1947 O O . VAL A 1 266 ? 16.481 0.056 -13.401 1.00 97.00 266 VAL A O 1
ATOM 1950 N N . ARG A 1 267 ? 15.106 -0.314 -15.151 1.00 96.50 267 ARG A N 1
ATOM 1951 C CA . ARG A 1 267 ? 16.157 -0.624 -16.115 1.00 96.50 267 ARG A CA 1
ATOM 1952 C C . ARG A 1 267 ? 15.760 -0.124 -17.495 1.00 96.50 267 ARG A C 1
ATOM 1954 O O . ARG A 1 267 ? 14.606 -0.270 -17.898 1.00 96.50 267 ARG A O 1
ATOM 1961 N N . ALA A 1 268 ? 16.720 0.463 -18.198 1.00 96.44 268 ALA A N 1
ATOM 1962 C CA . ALA A 1 268 ? 16.565 0.887 -19.578 1.00 96.44 268 ALA A CA 1
ATOM 1963 C C . ALA A 1 268 ? 17.310 -0.070 -20.514 1.00 96.44 268 ALA A C 1
ATOM 1965 O O . ALA A 1 268 ? 18.398 -0.549 -20.188 1.00 96.44 268 ALA A O 1
ATOM 1966 N N . TYR A 1 269 ? 16.734 -0.316 -21.683 1.00 95.69 269 TYR A N 1
ATOM 1967 C CA . TYR A 1 269 ? 17.273 -1.173 -22.732 1.00 95.69 269 TYR A CA 1
ATOM 1968 C C . TYR A 1 269 ? 17.292 -0.395 -24.038 1.00 95.69 269 TYR A C 1
ATOM 1970 O O . TYR A 1 269 ? 16.363 0.356 -24.330 1.00 95.69 269 TYR A O 1
ATOM 1978 N N . LEU A 1 270 ? 18.327 -0.601 -24.841 1.00 95.38 270 LEU A N 1
ATOM 1979 C CA . LEU A 1 270 ? 18.408 -0.096 -26.200 1.00 95.38 270 LEU A CA 1
ATOM 1980 C C . LEU A 1 270 ? 18.095 -1.243 -27.158 1.00 95.38 270 LEU A C 1
ATOM 1982 O O . LEU A 1 270 ? 18.880 -2.179 -27.300 1.00 95.38 270 LEU A O 1
ATOM 1986 N N . VAL A 1 271 ? 16.934 -1.186 -27.798 1.00 95.12 271 VAL A N 1
ATOM 1987 C CA . VAL A 1 271 ? 16.425 -2.255 -28.661 1.00 95.12 271 VAL A CA 1
ATOM 1988 C C . VAL A 1 271 ? 16.425 -1.777 -30.104 1.00 95.12 271 VAL A C 1
ATOM 1990 O O . VAL A 1 271 ? 16.025 -0.653 -30.386 1.00 95.12 271 VAL A O 1
ATOM 1993 N N . THR A 1 272 ? 16.846 -2.630 -31.033 1.00 93.19 272 THR A N 1
ATOM 1994 C CA . THR A 1 272 ? 16.734 -2.369 -32.473 1.00 93.19 272 THR A CA 1
ATOM 1995 C C . THR A 1 272 ? 15.636 -3.252 -33.057 1.00 93.19 272 THR A C 1
ATOM 1997 O O . THR A 1 272 ? 15.652 -4.467 -32.865 1.00 93.19 272 THR A O 1
ATOM 2000 N N . GLY A 1 273 ? 14.690 -2.654 -33.784 1.00 89.00 273 GLY A N 1
ATOM 2001 C CA . GLY A 1 273 ? 13.549 -3.367 -34.361 1.00 89.00 273 GLY A CA 1
ATOM 2002 C C . GLY A 1 273 ? 12.299 -3.316 -33.478 1.00 89.00 273 GLY A C 1
ATOM 2003 O O . GLY A 1 273 ? 11.937 -2.257 -32.974 1.00 89.00 273 GLY A O 1
ATOM 2004 N N . GLY A 1 274 ? 11.598 -4.447 -33.353 1.00 89.88 274 GLY A N 1
ATOM 2005 C CA . GLY A 1 274 ? 10.331 -4.524 -32.621 1.00 89.88 274 GLY A CA 1
ATOM 2006 C C . GLY A 1 274 ? 10.506 -4.382 -31.108 1.00 89.88 274 GLY A C 1
ATOM 2007 O O . GLY A 1 274 ? 11.446 -4.929 -30.534 1.00 89.88 274 GLY A O 1
ATOM 2008 N N . ILE A 1 275 ? 9.578 -3.672 -30.463 1.00 92.31 275 ILE A N 1
ATOM 2009 C CA . ILE A 1 275 ? 9.546 -3.533 -29.005 1.00 92.31 275 ILE A CA 1
ATOM 2010 C C . ILE A 1 275 ? 8.977 -4.830 -28.402 1.00 92.31 275 ILE A C 1
ATOM 2012 O O . ILE A 1 275 ? 7.855 -5.207 -28.748 1.00 92.31 275 ILE A O 1
ATOM 2016 N N . PRO A 1 276 ? 9.722 -5.524 -27.526 1.00 92.69 276 PRO A N 1
ATOM 2017 C CA . PRO A 1 276 ? 9.241 -6.730 -26.857 1.00 92.69 276 PRO A CA 1
ATOM 2018 C C . PRO A 1 276 ? 8.101 -6.415 -25.875 1.00 92.69 276 PRO A C 1
ATOM 2020 O O . PRO A 1 276 ? 8.031 -5.309 -25.324 1.00 92.69 276 PRO A O 1
ATOM 2023 N N . GLY A 1 277 ? 7.221 -7.390 -25.623 1.00 94.12 277 GLY A N 1
ATOM 2024 C CA . GLY A 1 277 ? 6.185 -7.283 -24.593 1.00 94.12 277 GLY A CA 1
ATOM 2025 C C . GLY A 1 277 ? 6.793 -7.136 -23.198 1.00 94.12 277 GLY A C 1
ATOM 2026 O O . GLY A 1 277 ? 7.956 -7.465 -22.993 1.00 94.12 277 GLY A O 1
ATOM 2027 N N . SER A 1 278 ? 6.035 -6.635 -22.220 1.00 91.25 278 SER A N 1
ATOM 2028 C CA . SER A 1 278 ? 6.564 -6.264 -20.892 1.00 91.25 278 SER A CA 1
ATOM 2029 C C . SER A 1 278 ? 7.230 -7.411 -20.128 1.00 91.25 278 SER A C 1
ATOM 2031 O O . SER A 1 278 ? 8.218 -7.185 -19.438 1.00 91.25 278 SER A O 1
ATOM 2033 N N . GLU A 1 279 ? 6.738 -8.636 -20.299 1.00 92.31 279 GLU A N 1
ATOM 2034 C CA . GLU A 1 279 ? 7.293 -9.838 -19.663 1.00 92.31 279 GLU A CA 1
ATOM 2035 C C . GLU A 1 279 ? 8.195 -10.655 -20.597 1.00 92.31 279 GLU A C 1
ATOM 2037 O O . GLU A 1 279 ? 8.779 -11.653 -20.175 1.00 92.31 279 GLU A O 1
ATOM 2042 N N . ASP A 1 280 ? 8.352 -10.228 -21.853 1.00 94.00 280 ASP A N 1
ATOM 2043 C CA . ASP A 1 280 ? 9.247 -10.904 -22.783 1.00 94.00 280 ASP A CA 1
ATOM 2044 C C . ASP A 1 280 ? 10.704 -10.562 -22.438 1.00 94.00 280 ASP A C 1
ATOM 2046 O O . ASP A 1 280 ? 11.025 -9.396 -22.151 1.00 94.00 280 ASP A O 1
ATOM 2050 N N . PRO A 1 281 ? 11.621 -11.541 -22.485 1.00 91.00 281 PRO A N 1
ATOM 2051 C CA . PRO A 1 281 ? 13.031 -11.279 -22.265 1.00 91.00 281 PRO A CA 1
ATOM 2052 C C . PRO A 1 281 ? 13.577 -10.388 -23.383 1.00 91.00 281 PRO A C 1
ATOM 2054 O O . PRO A 1 281 ? 13.547 -10.738 -24.565 1.00 91.00 281 PRO A O 1
ATOM 2057 N N . ILE A 1 282 ? 14.131 -9.238 -23.005 1.00 87.38 282 ILE A N 1
ATOM 2058 C CA . ILE A 1 282 ? 14.917 -8.405 -23.917 1.00 87.38 282 ILE A CA 1
ATOM 2059 C C . ILE A 1 282 ? 16.323 -8.990 -23.880 1.00 87.38 282 ILE A C 1
ATOM 2061 O O . ILE A 1 282 ? 16.995 -8.812 -22.875 1.00 87.38 282 ILE A O 1
ATOM 2065 N N . GLY A 1 283 ? 16.712 -9.763 -24.902 1.00 81.12 283 GLY A N 1
ATOM 2066 C CA . GLY A 1 283 ? 17.929 -10.596 -24.929 1.00 81.12 283 GLY A CA 1
ATOM 2067 C C . GLY A 1 283 ? 19.265 -9.863 -24.680 1.00 81.12 283 GLY A C 1
ATOM 2068 O O . GLY A 1 283 ? 19.452 -9.155 -23.702 1.00 81.12 283 GLY A O 1
ATOM 2069 N N . ALA A 1 284 ? 20.265 -10.036 -25.546 1.00 84.31 284 ALA A N 1
ATOM 2070 C CA . ALA A 1 284 ? 21.597 -9.435 -25.342 1.00 84.31 284 ALA A CA 1
ATOM 2071 C C . ALA A 1 284 ? 21.665 -7.924 -25.680 1.00 84.31 284 ALA A C 1
ATOM 2073 O O . ALA A 1 284 ? 22.697 -7.434 -26.137 1.00 84.31 284 ALA A O 1
ATOM 2074 N N . ALA A 1 285 ? 20.562 -7.189 -25.512 1.00 89.12 285 ALA A N 1
ATOM 2075 C CA . ALA A 1 285 ? 20.487 -5.765 -25.823 1.00 89.12 285 ALA A CA 1
ATOM 2076 C C . ALA A 1 285 ? 21.385 -4.937 -24.880 1.00 89.12 285 ALA A C 1
ATOM 2078 O O . ALA A 1 285 ? 21.458 -5.252 -23.684 1.00 89.12 285 ALA A O 1
ATOM 2079 N N . PRO A 1 286 ? 22.034 -3.858 -25.370 1.00 93.56 286 PRO A N 1
ATOM 2080 C CA . PRO A 1 286 ? 22.666 -2.876 -24.496 1.00 93.56 286 PRO A CA 1
ATOM 2081 C C . PRO A 1 286 ? 21.650 -2.356 -23.481 1.00 93.56 286 PRO A C 1
ATOM 2083 O O . PRO A 1 286 ? 20.499 -2.074 -23.820 1.00 93.56 286 PRO A O 1
ATOM 2086 N N . ARG A 1 287 ? 22.051 -2.272 -22.216 1.00 94.88 287 ARG A N 1
ATOM 2087 C CA . ARG A 1 287 ? 21.136 -1.996 -21.108 1.00 94.88 287 ARG A CA 1
ATOM 2088 C C . ARG A 1 287 ? 21.852 -1.297 -19.97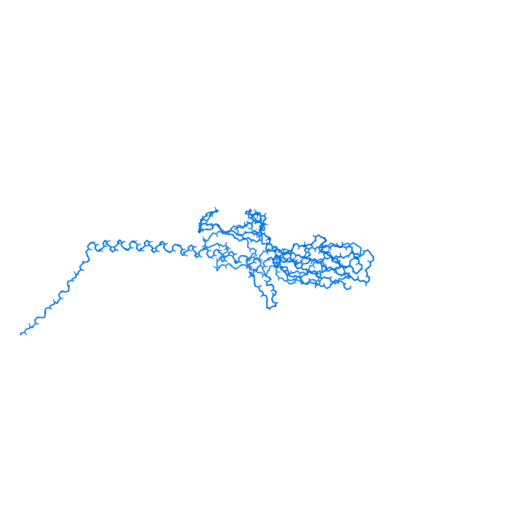3 1.00 94.88 287 ARG A C 1
ATOM 2090 O O . ARG A 1 287 ? 23.041 -1.518 -19.751 1.00 94.88 287 ARG A O 1
ATOM 2097 N N . SER A 1 288 ? 21.105 -0.490 -19.238 1.00 95.75 288 SER A N 1
ATOM 2098 C CA . SER A 1 288 ? 21.607 0.194 -18.057 1.00 95.75 288 SER A CA 1
ATOM 2099 C C . SER A 1 288 ? 21.925 -0.786 -16.927 1.00 95.75 288 SER A C 1
ATOM 2101 O O . SER A 1 288 ? 21.453 -1.935 -16.893 1.00 95.75 288 SER A O 1
ATOM 2103 N N . ALA A 1 289 ? 22.658 -0.289 -15.931 1.00 95.62 289 ALA A N 1
ATOM 2104 C CA . ALA A 1 289 ? 22.619 -0.877 -14.599 1.00 95.62 289 ALA A CA 1
ATOM 2105 C C . ALA A 1 289 ? 21.179 -0.858 -14.049 1.00 95.62 289 ALA A C 1
ATOM 2107 O O . ALA A 1 289 ? 20.341 -0.052 -14.467 1.00 95.62 289 ALA A O 1
ATOM 2108 N N . ILE A 1 290 ? 20.893 -1.760 -13.112 1.00 96.31 290 ILE A N 1
ATOM 2109 C CA . ILE A 1 290 ? 19.619 -1.770 -12.392 1.00 96.31 290 ILE A CA 1
ATOM 2110 C C . ILE A 1 290 ? 19.664 -0.638 -11.370 1.00 96.31 290 ILE A C 1
ATOM 2112 O O . ILE A 1 290 ? 20.532 -0.633 -10.496 1.00 96.31 290 ILE A O 1
ATOM 2116 N N . VAL A 1 291 ? 18.735 0.311 -11.473 1.00 96.38 291 VAL A N 1
ATOM 2117 C CA . VAL A 1 291 ? 18.650 1.437 -10.539 1.00 96.38 291 VAL A CA 1
ATOM 2118 C C . VAL A 1 291 ? 17.546 1.142 -9.519 1.00 96.38 291 VAL A C 1
ATOM 2120 O O . VAL A 1 291 ? 16.379 1.036 -9.911 1.00 96.38 291 VAL A O 1
ATOM 2123 N N . PRO A 1 292 ? 17.871 0.967 -8.224 1.00 94.19 292 PRO A N 1
ATOM 2124 C CA . PRO A 1 292 ? 16.862 0.798 -7.188 1.00 94.19 292 PRO A CA 1
ATOM 2125 C C . PRO A 1 292 ? 16.122 2.118 -6.955 1.00 94.19 292 PRO A C 1
ATOM 2127 O O . PRO A 1 292 ? 16.721 3.193 -6.952 1.00 94.19 292 PRO A O 1
ATOM 2130 N N . VAL A 1 293 ? 14.814 2.033 -6.743 1.00 92.81 293 VAL A N 1
ATOM 2131 C CA . VAL A 1 293 ? 13.937 3.185 -6.522 1.00 92.81 293 VAL A CA 1
ATOM 2132 C C . VAL A 1 293 ? 13.046 2.890 -5.330 1.00 92.81 293 VAL A C 1
ATOM 2134 O O . VAL A 1 293 ? 12.392 1.856 -5.286 1.00 92.81 293 VAL A O 1
ATOM 2137 N N . THR A 1 294 ? 12.979 3.806 -4.373 1.00 92.00 294 THR A N 1
ATOM 2138 C CA . THR A 1 294 ? 12.085 3.676 -3.220 1.00 92.00 294 THR A CA 1
ATOM 2139 C C . THR A 1 294 ? 10.935 4.662 -3.377 1.00 92.00 294 THR A C 1
ATOM 2141 O O . THR A 1 294 ? 11.145 5.874 -3.356 1.00 92.00 294 THR A O 1
ATOM 2144 N N . VAL A 1 295 ? 9.718 4.147 -3.556 1.00 92.12 295 VAL A N 1
ATOM 2145 C CA . VAL A 1 295 ? 8.507 4.963 -3.716 1.00 92.12 295 VAL A CA 1
ATOM 2146 C C . VAL A 1 295 ? 7.918 5.265 -2.346 1.00 92.12 295 VAL A C 1
ATOM 2148 O O . VAL A 1 295 ? 7.613 4.340 -1.599 1.00 92.12 295 VAL A O 1
ATOM 2151 N N . VAL A 1 296 ? 7.728 6.545 -2.033 1.00 90.25 296 VAL A N 1
ATOM 2152 C CA . VAL A 1 296 ? 7.178 7.027 -0.754 1.00 90.25 296 VAL A CA 1
ATOM 2153 C C . VAL A 1 296 ? 5.827 7.704 -0.967 1.00 90.25 296 VAL A C 1
ATOM 2155 O O . VAL A 1 296 ? 5.558 8.209 -2.057 1.00 90.25 296 VAL A O 1
ATOM 2158 N N . GLU A 1 297 ? 5.005 7.743 0.081 1.00 87.94 297 GLU A N 1
ATOM 2159 C CA . GLU A 1 297 ? 3.722 8.457 0.098 1.00 87.94 297 GLU A CA 1
ATOM 2160 C C . GLU A 1 297 ? 3.901 9.912 -0.365 1.00 87.94 297 GLU A C 1
ATOM 2162 O O . GLU A 1 297 ? 4.697 10.661 0.204 1.00 87.94 297 GLU A O 1
ATOM 2167 N N . GLY A 1 298 ? 3.199 10.296 -1.437 1.00 81.50 298 GLY A N 1
ATOM 2168 C CA . GLY A 1 298 ? 3.235 11.658 -1.990 1.00 81.50 298 GLY A CA 1
ATOM 2169 C C . GLY A 1 298 ? 4.588 12.107 -2.563 1.00 81.50 298 GLY A C 1
ATOM 2170 O O . GLY A 1 298 ? 4.722 13.259 -2.976 1.00 81.50 298 GLY A O 1
ATOM 2171 N N . GLY A 1 299 ? 5.596 11.231 -2.600 1.00 81.62 299 GLY A N 1
ATOM 2172 C CA . GLY A 1 299 ? 6.915 11.559 -3.130 1.00 81.62 299 GLY A CA 1
ATOM 2173 C C . GLY A 1 299 ? 6.917 11.698 -4.647 1.00 81.62 299 GLY A C 1
ATOM 2174 O O . GLY A 1 299 ? 6.146 11.030 -5.334 1.00 81.62 299 GLY A O 1
ATOM 2175 N N . LEU A 1 300 ? 7.843 12.515 -5.156 1.00 83.25 300 LEU A N 1
ATOM 2176 C CA . LEU A 1 300 ? 8.126 12.669 -6.585 1.00 83.25 300 LEU A CA 1
ATOM 2177 C C . LEU A 1 300 ? 9.594 12.294 -6.919 1.00 83.25 300 LEU A C 1
ATOM 2179 O O . LEU A 1 300 ? 10.336 13.177 -7.357 1.00 83.25 300 LEU A O 1
ATOM 2183 N N . PRO A 1 301 ? 10.094 11.062 -6.653 1.00 82.31 301 PRO A N 1
ATOM 2184 C CA . PRO A 1 301 ? 11.470 10.734 -7.009 1.00 82.31 301 PRO A CA 1
ATOM 2185 C C . PRO A 1 301 ? 11.743 10.929 -8.503 1.00 82.31 301 PRO A C 1
ATOM 2187 O O . PRO A 1 301 ? 11.035 10.395 -9.361 1.00 82.31 301 PRO A O 1
ATOM 2190 N N . GLU A 1 302 ? 12.821 11.651 -8.793 1.00 86.75 302 GLU A N 1
ATOM 2191 C CA . GLU A 1 302 ? 13.408 11.703 -10.123 1.00 86.75 302 GLU A CA 1
ATOM 2192 C C . GLU A 1 302 ? 14.545 10.685 -10.204 1.00 86.75 302 GLU A C 1
ATOM 2194 O O . GLU A 1 302 ? 15.458 10.683 -9.375 1.00 86.75 302 GLU A O 1
ATOM 2199 N N . VAL A 1 303 ? 14.480 9.798 -11.192 1.00 89.88 303 VAL A N 1
ATOM 2200 C CA . VAL A 1 303 ? 15.412 8.680 -11.332 1.00 89.88 303 VAL A CA 1
ATOM 2201 C C . VAL A 1 303 ? 16.155 8.806 -12.649 1.00 89.88 303 VAL A C 1
ATOM 2203 O O . VAL A 1 303 ? 15.553 8.777 -13.723 1.00 89.88 303 VAL A O 1
ATOM 2206 N N . ARG A 1 304 ? 17.480 8.917 -12.569 1.00 91.56 304 ARG A N 1
ATOM 2207 C CA . ARG A 1 304 ? 18.350 8.966 -13.742 1.00 91.56 304 ARG A CA 1
ATOM 2208 C C . ARG A 1 304 ? 18.896 7.578 -14.058 1.00 91.56 304 ARG A C 1
ATOM 2210 O O . ARG A 1 304 ? 19.394 6.890 -13.170 1.00 91.56 304 ARG A O 1
ATOM 2217 N N . VAL A 1 305 ? 18.804 7.182 -15.320 1.00 89.88 305 VAL A N 1
ATOM 2218 C CA . VAL A 1 305 ? 19.229 5.879 -15.835 1.00 89.88 305 VAL A CA 1
ATOM 2219 C C . VAL A 1 305 ? 20.156 6.114 -17.022 1.00 89.88 305 VAL A C 1
ATOM 2221 O O . VAL A 1 305 ? 19.838 6.896 -17.913 1.00 89.88 305 VAL A O 1
ATOM 2224 N N . GLU A 1 306 ? 21.304 5.450 -17.045 1.00 89.12 306 GLU A N 1
ATOM 2225 C CA . GLU A 1 306 ? 22.308 5.617 -18.099 1.00 89.12 306 GLU A CA 1
ATOM 2226 C C . GLU A 1 306 ? 22.587 4.270 -18.762 1.00 89.12 306 GLU A C 1
ATOM 2228 O O . GLU A 1 306 ? 22.818 3.267 -18.077 1.00 89.12 306 GLU A O 1
ATOM 2233 N N . ILE A 1 307 ? 22.507 4.240 -20.092 1.00 87.50 307 ILE A N 1
ATOM 2234 C CA . ILE A 1 307 ? 22.889 3.076 -20.891 1.00 87.50 307 ILE A CA 1
ATOM 2235 C C . ILE A 1 307 ? 24.342 3.296 -21.345 1.00 87.50 307 ILE A C 1
ATOM 2237 O O . ILE A 1 307 ? 24.594 4.307 -22.002 1.00 87.50 307 ILE A O 1
ATOM 2241 N N . PRO A 1 308 ? 25.274 2.397 -20.978 1.00 84.12 308 PRO A N 1
ATOM 2242 C CA . PRO A 1 308 ? 26.683 2.514 -21.348 1.00 84.12 308 PRO A CA 1
ATOM 2243 C C . PRO A 1 308 ? 26.927 2.314 -22.849 1.00 84.12 308 PRO A C 1
ATOM 2245 O O . PRO A 1 308 ? 26.099 1.645 -23.516 1.00 84.12 308 PRO A O 1
#

Foldseek 3Di:
DDDDDDDPDDPDPDQDPVNVVVVVVVVVVVVVVVVVVVVVVLLVVLQVQQVVLQQLVVCQAFHDPPDADPVRHDDTDHDCQAAVAAAAAAAPPAGRCVLAPPDPLWDEWDQAAFLQDRVDTDTHTRDHNSHDDDVPDPHRAGSLRAHKFFAAQQRHGGHGGGGRFKTKDQFNCSDAADDDRRHMDMDGQHHPDPVGDHRQQKEKEKEKEFEAPPADPQKKKKKFKWGHHRRHIFGPDIDIDGDHHRDIDMPPPVGIDIGGFHKMKMKMFIDHDDDDDRRHHPPPTQMWDIHIDGTGGHDYDYYYTYGD

pLDDT: mean 88.66, std 9.9, range [44.19, 97.94]

Sequence (308 aa):
MRLLHPVKNTRRAGLTLVELVVVLFILVLLATVAVTSTDGLIDQSRHDATRASMTAWEEALIGPKGERLPDGSPWIRGFVADVGRLPVVLGDGSTDQELWTKPDALPAFAIASPAGDAEVRLPAGWRGPYLQLGVGKTRFRDGWDGAFEFRKADGAVAIAGDAAAILRSLGAGGTPGGVGYDADLSVTIHSSIAPMEGPRHLGQLTFRTVLPSPVPAGSSVVLRLYGPVNGALQTIAQWDAAAAAGAEIVLPAGGSYPATIGPRAVRAYLVTGGIPGSEDPIGAAPRSAIVPVTVVEGGLPEVRVEIP

Radius of gyration: 32.05 Å; chains: 1; bounding box: 61×36×141 Å

Secondary structure (DSSP, 8-state):
---PPP-------PPPHHHHHHHHHHHHHHHHHHHHHHHHHHHHHHHHHHHHHHHHHHHHHH--TT-B-TTS-B---SHHHHHSSPPBPPTTS-TTGGGTS--TTSPBSEEE--TT-TT--EEESB-S-SSPPPTT--S-B-TTSPBPEEE-TTSSBP-TT-B--EEEE-TTTTSSS-SGGGS-EEEES---SSS-PPPTTEEEEEEEEEPPSSPPTTEEEEEEEEEEETTEEEEEEEEEEE--TT-EEEESTTS-EEEESEEEEEEEEEEESSPPPTTS---S--BPPPEEEEE-TT---EEEEE--